Protein AF-W2T4A6-F1 (afdb_monomer_lite)

Organism: Necator americanus (NCBI:txid51031)

Foldseek 3Di:
DDPPAAPFWQDFPDDWDQDPQRKTKTDGPRAPDPPDDFDDDDDDDDDDPFQKEKEFEQVSLFRQQFVCLVVQLLWDWDAAPNWIKTKHWPGKGKADDPCVPQQKIKMWTWIWIATPVGDIDIFIWIFIWHWDADPQQKIAIATDDTPDDPPGPCPSCRVVSSVSVRVSRRPRSMGGDDDPVPDDGPGYYYHYDYDTDGMMMIGRDDDD

pLDDT: mean 76.56, std 14.84, range [25.94, 94.75]

Sequence (208 aa):
MTNLGLTVSYLLTDQPLTLPHGAIRTYHLGVTSNNHTGAKYTPTTMESDHDVIYHIHDALMSEVVHSVCREGYMDGNFTNDGKDVNIVCQSASISVKNMQATKTATVLLTLQLRFQDGEDTLVRKKYTVTVLHNNRLTILFRLKSEVIDSNDPSLQHSDQIFSMLSEVMRSYVHLPLPVPADAQTDRSMIKLQSDRVIFATDFVFTKR

Structure (mmCIF, N/CA/C/O backbone):
data_AF-W2T4A6-F1
#
_entry.id   AF-W2T4A6-F1
#
loop_
_atom_site.group_PDB
_atom_site.id
_atom_site.type_symbol
_atom_site.label_atom_id
_atom_site.label_alt_id
_atom_site.label_comp_id
_atom_site.label_asym_id
_atom_site.label_entity_id
_atom_site.label_seq_id
_atom_site.pdbx_PDB_ins_code
_atom_site.Cartn_x
_atom_site.Cartn_y
_atom_site.Cartn_z
_atom_site.occupancy
_atom_site.B_iso_or_equiv
_atom_site.auth_seq_id
_atom_site.auth_comp_id
_atom_site.auth_asym_id
_atom_site.auth_atom_id
_atom_site.pdbx_PDB_model_num
ATOM 1 N N . MET A 1 1 ? -17.554 -16.667 -5.316 1.00 27.27 1 MET A N 1
ATOM 2 C CA . MET A 1 1 ? -17.423 -15.367 -4.630 1.00 27.27 1 MET A CA 1
ATOM 3 C C . MET A 1 1 ? -16.093 -14.780 -5.056 1.00 27.27 1 MET A C 1
ATOM 5 O O . MET A 1 1 ? -15.055 -15.311 -4.691 1.00 27.27 1 MET A O 1
ATOM 9 N N . THR A 1 2 ? -16.115 -13.809 -5.961 1.00 25.94 2 THR A N 1
ATOM 10 C CA . THR A 1 2 ? -14.917 -13.125 -6.456 1.00 25.94 2 THR A CA 1
ATOM 11 C C . THR A 1 2 ? -14.429 -12.159 -5.383 1.00 25.94 2 THR A C 1
ATOM 13 O O . THR A 1 2 ? -15.158 -11.238 -5.028 1.00 25.94 2 THR A O 1
ATOM 16 N N . ASN A 1 3 ? -13.224 -12.397 -4.858 1.00 32.25 3 ASN A N 1
ATOM 17 C CA . ASN A 1 3 ? -12.478 -11.436 -4.046 1.00 32.25 3 ASN A CA 1
ATOM 18 C C . ASN A 1 3 ? -12.431 -10.106 -4.812 1.00 32.25 3 ASN A C 1
ATOM 20 O O . ASN A 1 3 ? -11.712 -10.006 -5.806 1.00 32.25 3 ASN A O 1
ATOM 24 N N . LEU A 1 4 ? -13.182 -9.096 -4.367 1.00 38.62 4 LEU A N 1
ATOM 25 C CA . LEU A 1 4 ? -12.937 -7.694 -4.716 1.00 38.62 4 LEU A CA 1
ATOM 26 C C . LEU A 1 4 ? -11.671 -7.263 -3.963 1.00 38.62 4 LEU A C 1
ATOM 28 O O . LEU A 1 4 ? -11.702 -6.506 -2.997 1.00 38.62 4 LEU A O 1
ATOM 32 N N . GLY A 1 5 ? -10.550 -7.876 -4.343 1.00 46.84 5 GLY A N 1
ATOM 33 C CA . GLY A 1 5 ? -9.233 -7.459 -3.907 1.00 46.84 5 GLY A CA 1
ATOM 34 C C . GLY A 1 5 ? -8.922 -6.096 -4.511 1.00 46.84 5 GLY A C 1
ATOM 35 O O . GLY A 1 5 ? -9.418 -5.759 -5.583 1.00 46.84 5 GLY A O 1
ATOM 36 N N . LEU A 1 6 ? -8.094 -5.326 -3.813 1.00 58.97 6 LEU A N 1
ATOM 37 C CA . LEU A 1 6 ? -7.350 -4.179 -4.333 1.00 58.97 6 LEU A CA 1
ATOM 38 C C . LEU A 1 6 ? -7.111 -4.240 -5.855 1.00 58.97 6 LEU A C 1
ATOM 40 O O . LEU A 1 6 ? -6.221 -4.951 -6.321 1.00 58.97 6 LEU A O 1
ATOM 44 N N . THR A 1 7 ? -7.883 -3.491 -6.645 1.00 62.41 7 THR A N 1
ATOM 45 C CA . THR A 1 7 ? -7.691 -3.428 -8.104 1.00 62.41 7 THR A CA 1
ATOM 46 C C . THR A 1 7 ? -6.544 -2.477 -8.436 1.00 62.41 7 THR A C 1
ATOM 48 O O . THR A 1 7 ? -6.732 -1.292 -8.700 1.00 62.41 7 THR A O 1
ATOM 51 N N . VAL A 1 8 ? -5.312 -2.965 -8.387 1.00 72.25 8 VAL A N 1
ATOM 52 C CA . VAL A 1 8 ? -4.161 -2.210 -8.892 1.00 72.25 8 VAL A CA 1
ATOM 53 C C . VAL A 1 8 ? -4.259 -2.176 -10.417 1.00 72.25 8 VAL A C 1
ATOM 55 O O . VAL A 1 8 ? -4.361 -3.219 -11.061 1.00 72.25 8 VAL A O 1
ATOM 58 N N . SER A 1 9 ? -4.253 -0.982 -11.009 1.00 72.50 9 SER A N 1
ATOM 59 C CA . SER A 1 9 ? -4.280 -0.844 -12.466 1.00 72.50 9 SER A CA 1
ATOM 60 C C . SER A 1 9 ? -2.864 -0.841 -13.026 1.00 72.50 9 SER A C 1
ATOM 62 O O . SER A 1 9 ? -2.085 0.076 -12.777 1.00 72.50 9 SER A O 1
ATOM 64 N N . TYR A 1 10 ? -2.532 -1.844 -13.833 1.00 76.00 10 TYR A N 1
ATOM 65 C CA . TYR A 1 10 ? -1.238 -1.923 -14.518 1.00 76.00 10 TYR A CA 1
ATOM 66 C C . TYR A 1 10 ? -1.270 -1.329 -15.928 1.00 76.00 10 TYR A C 1
ATOM 68 O O . TYR A 1 10 ? -0.334 -1.541 -16.701 1.00 76.00 10 TYR A O 1
ATOM 76 N N . LEU A 1 11 ? -2.333 -0.592 -16.273 1.00 75.56 11 LEU A N 1
ATOM 77 C CA . LEU A 1 11 ? -2.464 0.051 -17.576 1.00 75.56 11 LEU A CA 1
ATOM 78 C C . LEU A 1 11 ? -1.305 1.013 -17.822 1.00 75.56 11 LEU A C 1
ATOM 80 O O . LEU A 1 11 ? -0.954 1.812 -16.949 1.00 75.56 11 LEU A O 1
ATOM 84 N N . LEU A 1 12 ? -0.743 0.930 -19.028 1.00 77.25 12 LEU A N 1
ATOM 85 C CA . LEU A 1 12 ? 0.283 1.856 -19.475 1.00 77.25 12 LEU A CA 1
ATOM 86 C C . LEU A 1 12 ? -0.325 3.245 -19.654 1.00 77.25 12 LEU A C 1
ATOM 88 O O . LEU A 1 12 ? -1.358 3.398 -20.305 1.00 77.25 12 LEU A O 1
ATOM 92 N N . THR A 1 13 ? 0.321 4.249 -19.076 1.00 77.94 13 THR A N 1
ATOM 93 C CA . THR A 1 13 ? -0.111 5.651 -19.177 1.00 77.94 13 THR A CA 1
ATOM 94 C C . THR A 1 13 ? 0.662 6.433 -20.229 1.00 77.94 13 THR A C 1
ATOM 96 O O . THR A 1 13 ? 0.274 7.549 -20.568 1.00 77.94 13 THR A O 1
ATOM 99 N N . ASP A 1 14 ? 1.744 5.858 -20.748 1.00 76.06 14 ASP A N 1
ATOM 100 C CA . ASP A 1 14 ? 2.595 6.470 -21.759 1.00 76.06 14 ASP A CA 1
ATOM 101 C C . ASP A 1 14 ? 3.262 5.400 -22.633 1.00 76.06 14 ASP A C 1
ATOM 103 O O . ASP A 1 14 ? 3.280 4.211 -22.288 1.00 76.06 14 ASP A O 1
ATOM 107 N N . GLN A 1 15 ? 3.830 5.829 -23.758 1.00 81.69 15 GLN A N 1
ATOM 108 C CA . GLN A 1 15 ? 4.666 4.970 -24.582 1.00 81.69 15 GLN A CA 1
ATOM 109 C C . GLN A 1 15 ? 5.915 4.534 -23.799 1.00 81.69 15 GLN A C 1
ATOM 111 O O . GLN A 1 15 ? 6.518 5.349 -23.090 1.00 81.69 15 GLN A O 1
ATOM 116 N N . PRO A 1 16 ? 6.332 3.260 -23.923 1.00 84.31 16 PRO A N 1
ATOM 117 C CA . PRO A 1 16 ? 7.578 2.807 -23.329 1.00 84.31 16 PRO A CA 1
ATOM 118 C C . PRO A 1 16 ? 8.771 3.630 -23.830 1.00 84.31 16 PRO A C 1
ATOM 120 O O . PRO A 1 16 ? 8.882 3.927 -25.020 1.00 84.31 16 PRO A O 1
ATOM 123 N N . LEU A 1 17 ? 9.675 3.982 -22.921 1.00 84.50 17 LEU A N 1
ATOM 124 C CA . LEU A 1 17 ? 10.856 4.791 -23.199 1.00 84.50 17 LEU A CA 1
ATOM 125 C C . LEU A 1 17 ? 12.107 3.913 -23.227 1.00 84.50 17 LEU A C 1
ATOM 127 O O . LEU A 1 17 ? 12.431 3.257 -22.239 1.00 84.50 17 LEU A O 1
ATOM 131 N N . THR A 1 18 ? 12.857 3.954 -24.325 1.00 83.81 18 THR A N 1
ATOM 132 C CA . THR A 1 18 ? 14.173 3.308 -24.406 1.00 83.81 18 THR A CA 1
ATOM 133 C C . THR A 1 18 ? 15.205 4.108 -23.613 1.00 83.81 18 THR A C 1
ATOM 135 O O . THR A 1 18 ? 15.391 5.303 -23.841 1.00 83.81 18 THR A O 1
ATOM 138 N N . LEU A 1 19 ? 15.895 3.446 -22.689 1.00 83.94 19 LEU A N 1
ATOM 139 C CA . LEU A 1 19 ? 16.962 4.014 -21.874 1.00 83.94 19 LEU A CA 1
ATOM 1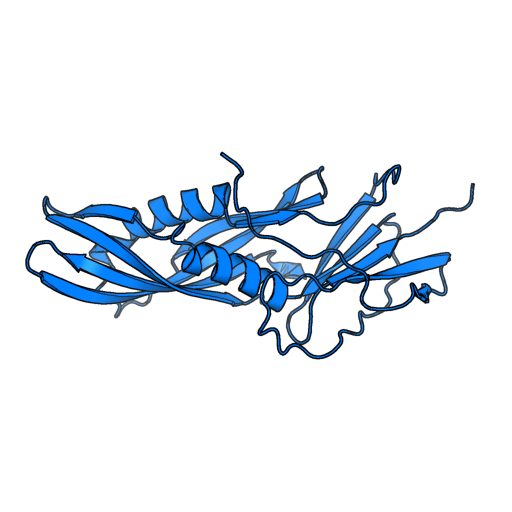40 C C . LEU A 1 19 ? 18.349 3.720 -22.489 1.00 83.94 19 LEU A C 1
ATOM 142 O O . LEU A 1 19 ? 18.502 2.729 -23.209 1.00 83.94 19 LEU A O 1
ATOM 146 N N . PRO A 1 20 ? 19.389 4.528 -22.187 1.00 77.06 20 PRO A N 1
ATOM 147 C CA . PRO A 1 20 ? 20.721 4.421 -22.808 1.00 77.06 20 PRO A CA 1
ATOM 148 C C . PRO A 1 20 ? 21.430 3.055 -22.695 1.00 77.06 20 PRO A C 1
ATOM 150 O O . PRO A 1 20 ? 22.339 2.774 -23.465 1.00 77.06 20 PRO A O 1
ATOM 153 N N . HIS A 1 21 ? 21.016 2.199 -21.760 1.00 73.44 21 HIS A N 1
ATOM 154 C CA . HIS A 1 21 ? 21.606 0.886 -21.448 1.00 73.44 21 HIS A CA 1
ATOM 155 C C . HIS A 1 21 ? 20.815 -0.285 -22.060 1.00 73.44 21 HIS A C 1
ATOM 157 O O . HIS A 1 21 ? 20.961 -1.428 -21.639 1.00 73.44 21 HIS A O 1
ATOM 163 N N . GLY A 1 22 ? 19.953 -0.014 -23.046 1.00 74.00 22 GLY A N 1
ATOM 164 C CA . GLY A 1 22 ? 19.104 -1.037 -23.668 1.00 74.00 22 GLY A CA 1
ATOM 165 C C . GLY A 1 22 ? 17.917 -1.462 -22.800 1.00 74.00 22 GLY A C 1
ATOM 166 O O . GLY A 1 22 ? 17.237 -2.432 -23.127 1.00 74.00 22 GLY A O 1
ATOM 167 N N . ALA A 1 23 ? 17.658 -0.734 -21.712 1.00 78.69 23 ALA A N 1
ATOM 168 C CA . ALA A 1 23 ? 16.487 -0.950 -20.882 1.00 78.69 23 ALA A CA 1
ATOM 169 C C . ALA A 1 23 ? 15.250 -0.262 -21.477 1.00 78.69 23 ALA A C 1
ATOM 171 O O . ALA A 1 23 ? 15.359 0.771 -22.139 1.00 78.69 23 ALA A O 1
ATOM 172 N N . ILE A 1 24 ? 14.068 -0.815 -21.221 1.00 82.56 24 ILE A N 1
ATOM 173 C CA . ILE A 1 24 ? 12.782 -0.229 -21.601 1.00 82.56 24 ILE A CA 1
ATOM 174 C C . ILE A 1 24 ? 12.045 0.177 -20.332 1.00 82.56 24 ILE A C 1
ATOM 176 O O . ILE A 1 24 ? 11.711 -0.668 -19.504 1.00 82.56 24 ILE A O 1
ATOM 180 N N . ARG A 1 25 ? 11.760 1.470 -20.202 1.00 85.12 25 ARG A N 1
ATOM 181 C CA . ARG A 1 25 ? 10.967 2.034 -19.116 1.00 85.12 25 ARG A CA 1
ATOM 182 C C . ARG A 1 25 ? 9.496 2.080 -19.492 1.00 85.12 25 ARG A C 1
ATOM 184 O O . ARG A 1 25 ? 9.131 2.636 -20.521 1.00 85.12 25 ARG A O 1
ATOM 191 N N . THR A 1 26 ? 8.649 1.556 -18.624 1.00 83.56 26 THR A N 1
ATOM 192 C CA . THR A 1 26 ? 7.188 1.582 -18.748 1.00 83.56 26 THR A CA 1
ATOM 193 C C . THR A 1 26 ? 6.580 2.371 -17.594 1.00 83.56 26 THR A C 1
ATOM 195 O O . THR A 1 26 ? 7.118 2.381 -16.486 1.00 83.56 26 THR A O 1
ATOM 198 N N . TYR A 1 27 ? 5.470 3.059 -17.859 1.00 80.12 27 TYR A N 1
ATOM 199 C CA . TYR A 1 27 ? 4.770 3.904 -16.892 1.00 80.12 27 TYR A CA 1
ATOM 200 C C . TYR A 1 27 ? 3.385 3.331 -16.656 1.00 80.12 27 TYR A C 1
ATOM 202 O O . TYR A 1 27 ? 2.654 3.116 -17.621 1.00 80.12 27 TYR A O 1
ATOM 210 N N . HIS A 1 28 ? 3.022 3.092 -15.397 1.00 79.38 28 HIS A N 1
ATOM 211 C CA . HIS A 1 28 ? 1.750 2.458 -15.067 1.00 79.38 28 HIS A CA 1
ATOM 212 C C . HIS A 1 28 ? 0.877 3.370 -14.215 1.00 79.38 28 HIS A C 1
ATOM 214 O O . HIS A 1 28 ? 1.371 4.129 -13.379 1.00 79.38 28 HIS A O 1
ATOM 220 N N . LEU A 1 29 ? -0.435 3.261 -14.418 1.00 72.56 29 LEU A N 1
ATOM 221 C CA . LEU A 1 29 ? -1.425 4.063 -13.706 1.00 72.56 29 LEU A CA 1
ATOM 222 C C . LEU A 1 29 ? -1.419 3.783 -12.200 1.00 72.56 29 LEU A C 1
ATOM 224 O O . LEU A 1 29 ? -1.645 4.695 -11.418 1.00 72.56 29 LEU A O 1
ATOM 228 N N . GLY A 1 30 ? -1.194 2.528 -11.803 1.00 71.31 30 GLY A N 1
ATOM 229 C CA . GLY A 1 30 ? -1.146 2.008 -10.433 1.00 71.31 30 GLY A CA 1
ATOM 230 C C . GLY A 1 30 ? -2.440 2.118 -9.616 1.00 71.31 30 GLY A C 1
ATOM 231 O O . GLY A 1 30 ? -2.607 1.368 -8.661 1.00 71.31 30 GLY A O 1
ATOM 232 N N . VAL A 1 31 ? -3.379 2.998 -9.966 1.00 65.94 31 VAL A N 1
ATOM 233 C CA . VAL A 1 31 ? -4.485 3.383 -9.075 1.00 65.94 31 VAL A CA 1
ATOM 234 C C . VAL A 1 31 ? -5.797 2.652 -9.372 1.00 65.94 31 VAL A C 1
ATOM 236 O O . VAL A 1 31 ? -6.154 2.408 -10.522 1.00 65.94 31 VAL A O 1
ATOM 239 N N . THR A 1 32 ? -6.508 2.344 -8.284 1.00 57.25 32 THR A N 1
ATOM 240 C CA . THR A 1 32 ? -7.840 1.721 -8.171 1.00 57.25 32 THR A CA 1
ATOM 241 C C . THR A 1 32 ? -8.994 2.728 -8.033 1.00 57.25 32 THR A C 1
ATOM 243 O O . THR A 1 32 ? -10.161 2.348 -8.027 1.00 57.25 32 THR A O 1
ATOM 246 N N . SER A 1 33 ? -8.674 4.009 -7.830 1.00 54.44 33 SER A N 1
ATOM 247 C CA . SER A 1 33 ? -9.590 5.095 -7.459 1.00 54.44 33 SER A CA 1
ATOM 248 C C . SER A 1 33 ? -9.784 6.094 -8.606 1.00 54.44 33 SER A C 1
ATOM 250 O O . SER A 1 33 ? -8.818 6.598 -9.173 1.00 54.44 33 SER A O 1
ATOM 252 N N . ASN A 1 34 ? -11.038 6.449 -8.903 1.00 51.59 34 ASN A N 1
ATOM 253 C CA . ASN A 1 34 ? -11.375 7.448 -9.929 1.00 51.59 34 ASN A CA 1
ATOM 254 C C . ASN A 1 34 ? -10.990 8.892 -9.539 1.00 51.59 34 ASN A C 1
ATOM 256 O O . ASN A 1 34 ? -11.025 9.776 -10.388 1.00 51.59 34 ASN A O 1
ATOM 260 N N . ASN A 1 35 ? -10.613 9.136 -8.277 1.00 51.38 35 ASN A N 1
ATOM 261 C CA . ASN A 1 35 ? -10.310 10.466 -7.732 1.00 51.38 35 ASN A CA 1
ATOM 262 C C . ASN A 1 35 ? -8.804 10.704 -7.539 1.00 51.38 35 ASN A C 1
ATOM 264 O O . ASN A 1 35 ? -8.390 11.460 -6.660 1.00 51.38 35 ASN A O 1
ATOM 268 N N . HIS A 1 36 ? -7.970 10.039 -8.333 1.00 56.06 36 HIS A N 1
ATOM 269 C CA . HIS A 1 36 ? -6.529 10.182 -8.227 1.00 56.06 36 HIS A CA 1
ATOM 270 C C . HIS A 1 36 ? -6.030 11.530 -8.779 1.00 56.06 36 HIS A C 1
ATOM 272 O O . HIS A 1 36 ? -6.273 11.861 -9.937 1.00 56.06 36 HIS A O 1
ATOM 278 N N . THR A 1 37 ? -5.296 12.295 -7.966 1.00 49.16 37 THR A N 1
ATOM 279 C CA . THR A 1 37 ? -4.810 13.656 -8.288 1.00 49.16 37 THR A CA 1
ATOM 280 C C . THR A 1 37 ? -3.285 13.766 -8.395 1.00 49.16 37 THR A C 1
ATOM 282 O O . THR A 1 37 ? -2.730 14.866 -8.387 1.00 49.16 37 THR A O 1
ATOM 285 N N . GLY A 1 38 ? -2.570 12.646 -8.480 1.00 52.53 38 GLY A N 1
ATOM 286 C CA . GLY A 1 38 ? -1.114 12.650 -8.541 1.00 52.53 38 GLY A CA 1
ATOM 287 C C . GLY A 1 38 ? -0.557 13.151 -9.883 1.00 52.53 38 GLY A C 1
ATOM 288 O O . GLY A 1 38 ? -1.029 12.787 -10.956 1.00 52.53 38 GLY A O 1
ATOM 289 N N . ALA A 1 39 ? 0.500 13.966 -9.818 1.00 52.22 39 ALA A N 1
ATOM 290 C CA . ALA A 1 39 ? 1.242 14.479 -10.977 1.00 52.22 39 ALA A CA 1
ATOM 291 C C . ALA A 1 39 ? 2.137 13.411 -11.636 1.00 52.22 39 ALA A C 1
ATOM 293 O O . ALA A 1 39 ? 2.654 12.561 -10.943 1.00 52.22 39 ALA A O 1
ATOM 294 N N . LYS A 1 40 ? 2.412 13.472 -12.944 1.00 58.81 40 LYS A N 1
ATOM 295 C CA . LYS A 1 40 ? 3.288 12.508 -13.653 1.00 58.81 40 LYS A CA 1
ATOM 296 C C . LYS A 1 40 ? 4.663 12.335 -12.968 1.00 58.81 40 LYS A C 1
ATOM 298 O O . LYS A 1 40 ? 5.340 13.323 -12.692 1.00 58.81 40 LYS A O 1
ATOM 303 N N . TYR A 1 41 ? 5.079 11.087 -12.739 1.00 65.44 41 TYR A N 1
ATOM 304 C CA . TYR A 1 41 ? 6.389 10.747 -12.173 1.00 65.44 41 TYR A CA 1
ATOM 305 C C . TYR A 1 41 ? 7.449 10.560 -13.243 1.00 65.44 41 TYR A C 1
ATOM 307 O O . TYR A 1 41 ? 7.240 9.840 -14.221 1.00 65.44 41 TYR A O 1
ATOM 315 N N . THR A 1 42 ? 8.611 11.154 -12.997 1.00 69.75 42 THR A N 1
ATOM 316 C CA . THR A 1 42 ? 9.806 10.943 -13.805 1.00 69.75 42 THR A CA 1
ATOM 317 C C . THR A 1 42 ? 10.840 10.214 -12.948 1.00 69.75 42 THR A C 1
ATOM 319 O O . THR A 1 42 ? 11.563 10.863 -12.188 1.00 69.75 42 THR A O 1
ATOM 322 N N . PRO A 1 43 ? 10.923 8.875 -13.032 1.00 74.94 43 PRO A N 1
ATOM 323 C CA . PRO A 1 43 ? 11.954 8.118 -12.336 1.00 74.94 43 PRO A CA 1
ATOM 324 C C . PRO A 1 43 ? 13.346 8.573 -12.739 1.00 74.94 43 PRO A C 1
ATOM 326 O O . PRO A 1 43 ? 13.641 8.820 -13.911 1.00 74.94 43 PRO A O 1
ATOM 329 N N . THR A 1 44 ? 14.236 8.611 -11.754 1.00 76.44 44 THR A N 1
ATOM 330 C CA . THR A 1 44 ? 15.663 8.757 -12.024 1.00 76.44 44 THR A CA 1
ATOM 331 C C . THR A 1 44 ? 16.155 7.519 -12.765 1.00 76.44 44 THR A C 1
ATOM 333 O O . THR A 1 44 ? 15.887 6.380 -12.379 1.00 76.44 44 THR A O 1
ATOM 336 N N . THR A 1 45 ? 16.842 7.735 -13.882 1.00 78.75 45 THR A N 1
ATOM 337 C CA . THR A 1 45 ? 17.549 6.664 -14.585 1.00 78.75 45 THR A CA 1
ATOM 338 C C . THR A 1 45 ? 18.712 6.196 -13.722 1.00 78.75 45 THR A C 1
ATOM 340 O O . THR A 1 45 ? 19.414 7.014 -13.130 1.00 78.75 45 THR A O 1
ATOM 343 N N . MET A 1 46 ? 18.890 4.884 -13.619 1.00 74.06 46 MET A N 1
ATOM 344 C CA . MET A 1 46 ? 19.903 4.276 -12.769 1.00 74.06 46 MET A CA 1
ATOM 345 C C . MET A 1 46 ? 20.523 3.099 -13.504 1.00 74.06 46 MET A C 1
ATOM 347 O O . MET A 1 46 ? 19.808 2.288 -14.083 1.00 74.06 46 MET A O 1
ATOM 351 N N . GLU A 1 47 ? 21.846 3.008 -13.451 1.00 75.69 47 GLU A N 1
ATOM 352 C CA . GLU A 1 47 ? 22.561 1.831 -13.927 1.00 75.69 47 GLU A CA 1
ATOM 353 C C . GLU A 1 47 ? 22.422 0.708 -12.902 1.00 75.69 47 GLU A C 1
ATOM 355 O O . GLU A 1 47 ? 22.572 0.916 -11.695 1.00 75.69 47 GLU A O 1
ATOM 360 N N . SER A 1 48 ? 22.088 -0.485 -13.378 1.00 73.50 48 SER A N 1
ATOM 361 C CA . SER A 1 48 ? 21.917 -1.657 -12.535 1.00 73.50 48 SER A CA 1
ATOM 362 C C . SER A 1 48 ? 22.182 -2.923 -13.335 1.00 73.50 48 SER A C 1
ATOM 364 O O . SER A 1 48 ? 21.913 -2.968 -14.531 1.00 73.50 48 SER A O 1
ATOM 366 N N . ASP A 1 49 ? 22.682 -3.951 -12.659 1.00 75.0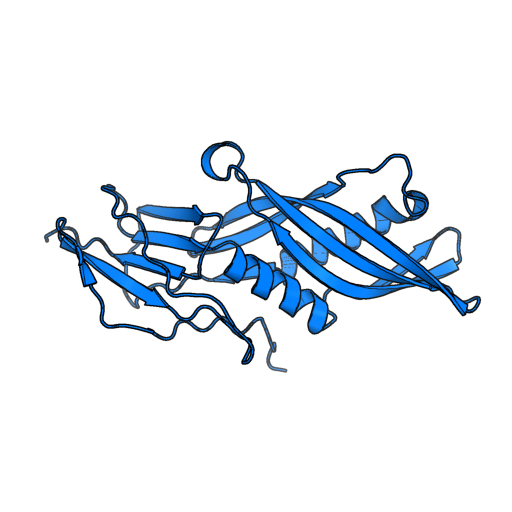0 49 ASP A N 1
ATOM 367 C CA . ASP A 1 49 ? 22.833 -5.315 -13.172 1.00 75.00 49 ASP A CA 1
ATOM 368 C C . ASP A 1 49 ? 21.567 -6.171 -12.966 1.00 75.00 49 ASP A C 1
ATOM 370 O O . ASP A 1 49 ? 21.598 -7.385 -13.158 1.00 75.00 49 ASP A O 1
ATOM 374 N N . HIS A 1 50 ? 20.471 -5.544 -12.531 1.00 77.12 50 HIS A N 1
ATOM 375 C CA . HIS A 1 50 ? 19.179 -6.187 -12.331 1.00 77.12 50 HIS A CA 1
ATOM 376 C C . HIS A 1 50 ? 18.407 -6.249 -13.650 1.00 77.12 50 HIS A C 1
ATOM 378 O O . HIS A 1 50 ? 18.365 -5.271 -14.393 1.00 77.12 50 HIS A O 1
ATOM 384 N N . ASP A 1 51 ? 17.733 -7.370 -13.891 1.00 75.69 51 ASP A N 1
ATOM 385 C CA . ASP A 1 51 ? 16.890 -7.597 -15.067 1.00 75.69 51 ASP A CA 1
ATOM 386 C C . ASP A 1 51 ? 15.656 -6.687 -15.052 1.00 75.69 51 ASP A C 1
ATOM 388 O O . ASP A 1 51 ? 15.133 -6.307 -16.099 1.00 75.69 51 ASP A O 1
ATOM 392 N N . VAL A 1 52 ? 15.173 -6.337 -13.853 1.00 78.00 52 VAL A N 1
ATOM 393 C CA . VAL A 1 52 ? 14.010 -5.463 -13.670 1.00 78.00 52 VAL A CA 1
ATOM 394 C C . VAL A 1 52 ? 14.198 -4.520 -12.485 1.00 78.00 52 VAL A C 1
ATOM 396 O O . VAL A 1 52 ? 14.595 -4.940 -11.392 1.00 78.00 52 VAL A O 1
ATOM 399 N N . ILE A 1 53 ? 13.851 -3.246 -12.677 1.00 81.81 53 ILE A N 1
ATOM 400 C CA . ILE A 1 53 ? 13.830 -2.230 -11.620 1.00 81.81 53 ILE A CA 1
ATOM 401 C C . ILE A 1 53 ? 12.420 -1.661 -11.490 1.00 81.81 53 ILE A C 1
ATOM 403 O O . ILE A 1 53 ? 11.899 -1.044 -12.416 1.00 81.81 53 ILE A O 1
ATOM 407 N N . TYR A 1 54 ? 11.826 -1.809 -10.310 1.00 83.31 54 TYR A N 1
ATOM 408 C CA . TYR A 1 54 ? 10.525 -1.237 -9.983 1.00 83.31 54 TYR A CA 1
ATOM 409 C C . TYR A 1 54 ? 10.690 0.048 -9.180 1.00 83.31 54 TYR A C 1
ATOM 411 O O . TYR A 1 54 ? 11.192 0.023 -8.057 1.00 83.31 54 TYR A O 1
ATOM 419 N N . HIS A 1 55 ? 10.236 1.170 -9.728 1.00 84.31 55 HIS A N 1
ATOM 420 C CA . HIS A 1 55 ? 10.165 2.455 -9.039 1.00 84.31 55 HIS A CA 1
ATOM 421 C C . HIS A 1 55 ? 8.754 2.645 -8.511 1.00 84.31 55 HIS A C 1
ATOM 423 O O . HIS A 1 55 ? 7.807 2.717 -9.287 1.00 84.31 55 HIS A O 1
ATOM 429 N N . ILE A 1 56 ? 8.612 2.703 -7.192 1.00 80.62 56 ILE A N 1
ATOM 430 C CA . ILE A 1 56 ? 7.317 2.614 -6.520 1.00 80.62 56 ILE A CA 1
ATOM 431 C C . ILE A 1 56 ? 7.149 3.808 -5.612 1.00 80.62 56 ILE A C 1
ATOM 433 O O . ILE A 1 56 ? 7.977 4.076 -4.739 1.00 80.62 56 ILE A O 1
ATOM 437 N N . HIS A 1 57 ? 6.057 4.517 -5.819 1.00 79.56 57 HIS A N 1
ATOM 438 C CA . HIS A 1 57 ? 5.777 5.717 -5.070 1.00 79.56 57 HIS A CA 1
ATOM 439 C C . HIS A 1 57 ? 4.985 5.425 -3.799 1.00 79.56 57 HIS A C 1
ATOM 441 O O . HIS A 1 57 ? 4.088 4.578 -3.803 1.00 79.56 57 HIS A O 1
ATOM 447 N N . ASP A 1 58 ? 5.239 6.175 -2.730 1.00 77.12 58 ASP A N 1
ATOM 448 C CA . ASP A 1 58 ? 4.496 6.035 -1.473 1.00 77.12 58 ASP A CA 1
ATOM 449 C C . ASP A 1 58 ? 2.982 6.281 -1.621 1.00 77.12 58 ASP A C 1
ATOM 451 O O . ASP A 1 58 ? 2.187 5.612 -0.966 1.00 77.12 58 ASP A O 1
ATOM 455 N N . ALA A 1 59 ? 2.568 7.154 -2.543 1.00 77.31 59 ALA A N 1
ATOM 456 C CA . ALA A 1 59 ? 1.160 7.374 -2.880 1.00 77.31 59 ALA A CA 1
ATOM 457 C C . ALA A 1 59 ? 0.451 6.086 -3.326 1.00 77.31 59 ALA A C 1
ATOM 459 O O . ALA A 1 59 ? -0.676 5.852 -2.908 1.00 77.31 59 ALA A O 1
ATOM 460 N N . LEU A 1 60 ? 1.108 5.216 -4.106 1.00 80.19 60 LEU A N 1
ATOM 461 C CA . LEU A 1 60 ? 0.521 3.927 -4.489 1.00 80.19 60 LEU A CA 1
ATOM 462 C C . LEU A 1 60 ? 0.283 3.050 -3.258 1.00 80.19 60 LEU A C 1
ATOM 464 O O . LEU A 1 60 ? -0.767 2.435 -3.105 1.00 80.19 60 LEU A O 1
ATOM 468 N N . MET A 1 61 ? 1.250 3.030 -2.343 1.00 82.19 61 MET A N 1
ATOM 469 C CA . MET A 1 61 ? 1.149 2.277 -1.094 1.00 82.19 61 MET A CA 1
ATOM 470 C C . MET A 1 61 ? 0.053 2.863 -0.186 1.00 82.19 61 MET A C 1
ATOM 472 O O . MET A 1 61 ? -0.653 2.113 0.486 1.00 82.19 61 MET A O 1
ATOM 476 N N . SER A 1 62 ? -0.117 4.190 -0.188 1.00 82.69 62 SER A N 1
ATOM 477 C CA . SER A 1 62 ? -1.190 4.879 0.539 1.00 82.69 62 SER A CA 1
ATOM 478 C C . SER A 1 62 ? -2.559 4.538 -0.020 1.00 82.69 62 SER A C 1
ATOM 480 O O . SER A 1 62 ? -3.450 4.241 0.762 1.00 82.69 62 SER A O 1
ATOM 482 N N . GLU A 1 63 ? -2.723 4.509 -1.342 1.00 81.06 63 GLU A N 1
ATOM 483 C CA . GLU A 1 63 ? -3.972 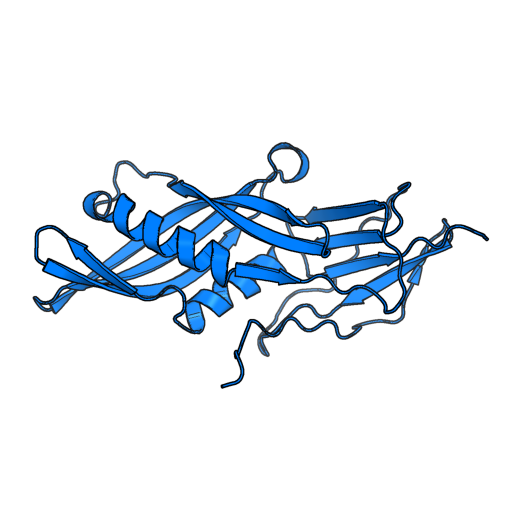4.094 -1.993 1.00 81.06 63 GLU A CA 1
ATOM 484 C C . GLU A 1 63 ? -4.334 2.645 -1.644 1.00 81.06 63 GLU A C 1
ATOM 486 O O . GLU A 1 63 ? -5.499 2.347 -1.377 1.00 81.06 63 GLU A O 1
ATOM 491 N N . VAL A 1 64 ? -3.339 1.751 -1.572 1.00 83.75 64 VAL A N 1
ATOM 492 C CA . VAL A 1 64 ? -3.545 0.359 -1.147 1.00 83.75 64 VAL A CA 1
ATOM 493 C C . VAL A 1 64 ? -4.069 0.307 0.291 1.00 83.75 64 VAL A C 1
ATOM 495 O O . VAL A 1 64 ? -5.123 -0.264 0.561 1.00 83.75 64 VAL A O 1
ATOM 498 N N . VAL A 1 65 ? -3.364 0.946 1.224 1.00 87.62 65 VAL A N 1
ATOM 499 C CA . VAL A 1 65 ? -3.739 0.965 2.647 1.00 87.62 65 VAL A CA 1
ATOM 500 C C . VAL A 1 65 ? -5.097 1.649 2.862 1.00 87.62 65 VAL A C 1
ATOM 502 O O . VAL A 1 65 ? -5.935 1.146 3.611 1.00 87.62 65 VAL A O 1
ATOM 505 N N . HIS A 1 66 ? -5.347 2.754 2.161 1.00 86.50 66 HIS A N 1
ATOM 506 C CA . HIS A 1 66 ? -6.610 3.485 2.198 1.00 86.50 66 HIS A CA 1
ATOM 507 C C . HIS A 1 66 ? -7.774 2.650 1.656 1.00 86.50 66 HIS A C 1
ATOM 509 O O . HIS A 1 66 ? -8.841 2.631 2.262 1.00 86.50 66 HIS A O 1
ATOM 515 N N . SER A 1 67 ? -7.570 1.921 0.556 1.00 84.19 67 SER A N 1
ATOM 516 C CA . SER A 1 67 ? -8.595 1.036 -0.004 1.00 84.19 67 SER A CA 1
ATOM 517 C C . SER A 1 67 ? -8.941 -0.083 0.976 1.00 84.19 67 SER A C 1
ATOM 519 O O . SER A 1 67 ? -10.113 -0.311 1.234 1.00 84.19 67 SER A O 1
ATOM 521 N N . VAL A 1 68 ? -7.948 -0.721 1.604 1.00 87.69 68 VAL A N 1
ATOM 522 C CA . VAL A 1 68 ? -8.201 -1.773 2.609 1.00 87.69 68 VAL A CA 1
ATOM 523 C C . VAL A 1 68 ? -9.015 -1.244 3.797 1.00 87.69 68 VAL A C 1
ATOM 525 O O . VAL A 1 68 ? -9.921 -1.928 4.264 1.00 87.69 68 VAL A O 1
ATOM 528 N N . CYS A 1 69 ? -8.744 -0.015 4.243 1.00 90.00 69 CYS A N 1
ATOM 529 C CA . CYS A 1 69 ? -9.551 0.665 5.258 1.00 90.00 69 CYS A CA 1
ATOM 530 C C . CYS A 1 69 ? -10.986 0.934 4.777 1.00 90.00 69 CYS A C 1
ATOM 532 O O . CYS A 1 69 ? -11.938 0.582 5.462 1.00 90.00 69 CYS A O 1
ATOM 534 N N . ARG A 1 70 ? -11.151 1.515 3.582 1.00 87.88 70 ARG A N 1
ATOM 535 C CA . ARG A 1 70 ? -12.457 1.904 3.026 1.00 87.88 70 ARG A CA 1
ATOM 536 C C . ARG A 1 70 ? -13.374 0.714 2.741 1.00 87.88 70 ARG A C 1
ATOM 538 O O . ARG A 1 70 ? -14.579 0.830 2.918 1.00 87.88 70 ARG A O 1
ATOM 545 N N . GLU A 1 71 ? -12.814 -0.408 2.298 1.00 87.19 71 GLU A N 1
ATOM 546 C CA . GLU A 1 71 ? -13.565 -1.648 2.064 1.00 87.19 71 GLU A CA 1
ATOM 547 C C . GLU A 1 71 ? -13.909 -2.390 3.377 1.00 87.19 71 GLU A C 1
ATOM 549 O O . GLU A 1 71 ? -14.488 -3.472 3.338 1.00 87.19 71 GLU A O 1
ATOM 554 N N . GLY A 1 72 ? -13.550 -1.837 4.545 1.00 89.44 72 GLY A N 1
ATOM 555 C CA . GLY A 1 72 ? -13.885 -2.397 5.857 1.00 89.44 72 GLY A CA 1
ATOM 556 C C . GLY A 1 72 ? -13.022 -3.587 6.281 1.00 89.44 72 GLY A C 1
ATOM 557 O O . GLY A 1 72 ? -13.293 -4.212 7.299 1.00 89.44 72 GLY A O 1
ATOM 558 N N . TYR A 1 73 ? -11.944 -3.916 5.558 1.00 90.12 73 TYR A N 1
ATOM 559 C CA . TYR A 1 73 ? -11.058 -5.024 5.948 1.00 90.12 73 TYR A CA 1
ATOM 560 C C . TYR A 1 73 ? -10.267 -4.736 7.232 1.00 90.12 73 TYR A C 1
ATOM 562 O O . TYR A 1 73 ? -9.734 -5.664 7.832 1.00 90.12 73 TYR A O 1
ATOM 570 N N . MET A 1 74 ? -10.146 -3.464 7.629 1.00 92.00 74 MET A N 1
ATOM 571 C CA . MET A 1 74 ? -9.552 -3.044 8.907 1.00 92.00 74 MET A CA 1
ATOM 572 C C . MET A 1 74 ? -10.576 -2.927 10.041 1.00 92.00 74 MET A C 1
ATOM 574 O O . MET A 1 74 ? -10.184 -2.616 11.167 1.00 92.00 74 MET A O 1
ATOM 578 N N . ASP A 1 75 ? -11.857 -3.158 9.755 1.00 92.50 75 ASP A N 1
ATOM 579 C CA . ASP A 1 75 ? -12.902 -3.195 10.768 1.00 92.50 75 ASP A CA 1
ATOM 580 C C . ASP A 1 75 ? -12.828 -4.524 11.522 1.00 92.50 75 ASP A C 1
ATOM 582 O O . ASP A 1 75 ? -12.361 -5.544 11.006 1.00 92.50 75 ASP A O 1
ATOM 586 N N . GLY A 1 76 ? -13.302 -4.535 12.761 1.00 90.44 76 GLY A N 1
ATOM 587 C CA . GLY A 1 76 ? -13.271 -5.752 13.558 1.00 90.44 76 GLY A CA 1
ATOM 588 C C . GLY A 1 76 ? -13.927 -5.595 14.911 1.00 90.44 76 GLY A C 1
ATOM 589 O O . GLY A 1 76 ? -14.403 -4.525 15.274 1.00 90.44 76 GLY A O 1
ATOM 590 N N . ASN A 1 77 ? -13.954 -6.691 15.659 1.00 90.62 77 ASN A N 1
ATOM 591 C CA . ASN A 1 77 ? -14.481 -6.724 17.015 1.00 90.62 77 ASN A CA 1
ATOM 592 C C . ASN A 1 77 ? -13.444 -7.363 17.931 1.00 90.62 77 ASN A C 1
ATOM 594 O O . ASN A 1 77 ? -12.814 -8.355 17.560 1.00 90.62 77 ASN A O 1
ATOM 598 N N . PHE A 1 78 ? -13.299 -6.824 19.133 1.00 87.75 78 PHE A N 1
ATOM 599 C CA . PHE A 1 78 ? -12.519 -7.445 20.195 1.00 87.75 78 PHE A CA 1
ATOM 600 C C . PHE A 1 78 ? -13.192 -7.191 21.540 1.00 87.75 78 PHE A C 1
ATOM 602 O O . PHE A 1 78 ? -13.988 -6.267 21.682 1.00 87.75 78 PHE A O 1
ATOM 609 N N . THR A 1 79 ? -12.865 -8.007 22.534 1.00 85.25 79 THR A N 1
ATOM 610 C CA . THR A 1 79 ? -13.366 -7.830 23.898 1.00 85.25 79 THR A CA 1
ATOM 611 C C . THR A 1 79 ? -12.253 -7.233 24.757 1.00 85.25 79 THR A C 1
ATOM 613 O O . THR A 1 79 ? -11.127 -7.737 24.749 1.00 85.25 79 THR A O 1
ATOM 616 N N . ASN A 1 80 ? -12.557 -6.170 25.502 1.00 80.31 80 ASN A N 1
ATOM 617 C CA . ASN A 1 80 ? -11.659 -5.567 26.484 1.00 80.31 80 ASN A CA 1
ATOM 618 C C . ASN A 1 80 ? -12.336 -5.523 27.853 1.00 80.31 80 ASN A C 1
ATOM 620 O O . ASN A 1 80 ? -13.410 -4.943 27.983 1.00 80.31 80 ASN A O 1
ATOM 624 N N . ASP A 1 81 ? -11.732 -6.154 28.861 1.00 78.31 81 ASP A N 1
ATOM 625 C CA . ASP A 1 81 ? -12.285 -6.249 30.223 1.00 78.31 81 ASP A CA 1
ATOM 626 C C . ASP A 1 81 ? -13.755 -6.715 30.271 1.00 78.31 81 ASP A C 1
ATOM 628 O O . ASP A 1 81 ? -14.561 -6.255 31.078 1.00 78.31 81 ASP A O 1
ATOM 632 N N . GLY A 1 82 ? -14.125 -7.633 29.370 1.00 77.62 82 GLY A N 1
ATOM 633 C CA . GLY A 1 82 ? -15.485 -8.172 29.259 1.00 77.62 82 GLY A CA 1
ATOM 634 C C . GLY A 1 82 ? -16.487 -7.279 28.518 1.00 77.62 82 GLY A C 1
ATOM 635 O O . GLY A 1 82 ? -17.641 -7.677 28.380 1.00 77.62 82 GLY A O 1
ATOM 636 N N . LYS A 1 83 ? -16.070 -6.110 28.017 1.00 81.12 83 LYS A N 1
ATOM 637 C CA . LYS A 1 83 ? -16.871 -5.263 27.124 1.00 81.12 83 LYS A CA 1
ATOM 638 C C . LYS A 1 83 ? -16.488 -5.511 25.670 1.00 81.12 83 LYS A C 1
ATOM 640 O O . LYS A 1 83 ? -15.307 -5.451 25.326 1.00 81.12 83 LYS A O 1
ATOM 645 N N . ASP A 1 84 ? -17.474 -5.742 24.811 1.00 87.38 84 ASP A N 1
ATOM 646 C CA . ASP A 1 84 ? -17.224 -5.824 23.373 1.00 87.38 84 ASP A CA 1
ATOM 647 C C . ASP A 1 84 ? -17.018 -4.429 22.784 1.00 87.38 84 ASP A C 1
ATOM 649 O O . ASP A 1 84 ? -17.768 -3.489 23.065 1.00 87.38 84 ASP A O 1
ATOM 653 N N . VAL A 1 85 ? -15.993 -4.323 21.946 1.00 89.69 85 VAL A N 1
ATOM 654 C CA . VAL A 1 85 ? -15.590 -3.107 21.254 1.00 89.69 85 VAL A CA 1
ATOM 655 C C . VAL A 1 85 ? -15.612 -3.384 19.760 1.00 89.69 85 VAL A C 1
ATOM 657 O O . VAL A 1 85 ? -14.925 -4.284 19.270 1.00 89.69 85 VAL A O 1
ATOM 660 N N . ASN A 1 86 ? -16.394 -2.594 19.031 1.00 92.38 86 ASN A N 1
ATOM 661 C CA . ASN A 1 86 ? -16.389 -2.587 17.576 1.00 92.38 86 ASN A CA 1
ATOM 662 C C . ASN A 1 86 ? -15.413 -1.519 17.070 1.00 92.38 86 ASN A C 1
ATOM 664 O O . ASN A 1 86 ? -15.446 -0.373 17.512 1.00 92.38 86 ASN A O 1
ATOM 668 N N . ILE A 1 87 ? -14.541 -1.900 16.142 1.00 92.75 87 ILE A N 1
ATOM 669 C CA . ILE A 1 87 ? -13.589 -1.019 15.472 1.00 92.75 87 ILE A CA 1
ATOM 670 C C . ILE A 1 87 ? -14.092 -0.758 14.059 1.00 92.75 87 ILE A C 1
ATOM 672 O O . ILE A 1 87 ? -14.346 -1.702 13.311 1.00 92.75 87 ILE A O 1
ATOM 676 N N . VAL A 1 88 ? -14.138 0.517 13.681 1.00 94.31 88 VAL A N 1
ATOM 677 C CA . VAL A 1 88 ? -14.370 0.950 12.301 1.00 94.31 88 VAL A CA 1
ATOM 678 C C . VAL A 1 88 ? -13.215 1.826 11.837 1.00 94.31 88 VAL A C 1
ATOM 680 O O . VAL A 1 88 ? -12.904 2.849 12.460 1.00 94.31 88 VAL A O 1
ATOM 683 N N . CYS A 1 89 ? -12.584 1.459 10.728 1.00 94.12 89 CYS A N 1
ATOM 684 C CA . CYS A 1 89 ? -11.527 2.249 10.123 1.00 94.12 89 CYS A CA 1
ATOM 685 C C . CYS A 1 89 ? -12.101 3.500 9.450 1.00 94.12 89 CYS A C 1
ATOM 687 O O . CYS A 1 89 ? -12.926 3.426 8.547 1.00 94.12 89 CYS A O 1
ATOM 689 N N . GLN A 1 90 ? -11.649 4.676 9.889 1.00 94.75 90 GLN A N 1
ATOM 690 C CA . GLN A 1 90 ? -12.086 5.961 9.330 1.00 94.75 90 GLN A CA 1
ATOM 691 C C . GLN A 1 90 ? -11.134 6.450 8.242 1.00 94.75 90 GLN A C 1
ATOM 693 O O . GLN A 1 90 ? -11.542 7.011 7.229 1.00 94.75 90 GLN A O 1
ATOM 698 N N . SER A 1 91 ? -9.832 6.279 8.467 1.00 92.56 91 SER A N 1
ATOM 699 C CA . SER A 1 91 ? -8.814 6.589 7.469 1.00 92.56 91 SER A CA 1
ATOM 700 C C . SER A 1 91 ? -7.527 5.832 7.750 1.00 92.56 91 SER A C 1
ATOM 702 O O . SER A 1 91 ? -7.184 5.553 8.901 1.00 92.56 91 SER A O 1
ATOM 704 N N . ALA A 1 92 ? -6.794 5.547 6.681 1.00 90.62 92 ALA A N 1
ATOM 705 C CA . ALA A 1 92 ? -5.485 4.930 6.736 1.00 90.62 92 ALA A CA 1
ATOM 706 C C . ALA A 1 92 ? -4.575 5.577 5.690 1.00 90.62 92 ALA A C 1
ATOM 708 O O . ALA A 1 92 ? -5.005 5.843 4.565 1.00 90.62 92 ALA A O 1
ATOM 709 N N . SER A 1 93 ? -3.325 5.837 6.058 1.00 87.56 93 SER A N 1
ATOM 710 C CA . SER A 1 93 ? -2.294 6.334 5.148 1.00 87.56 93 SER A CA 1
ATOM 711 C C . SER A 1 93 ? -0.938 5.736 5.494 1.00 87.56 93 SER A C 1
ATOM 713 O O . SER A 1 93 ? -0.703 5.301 6.624 1.00 87.56 93 SER A O 1
ATOM 715 N N . ILE A 1 94 ? -0.031 5.698 4.518 1.00 86.88 94 ILE A N 1
ATOM 716 C CA . ILE A 1 94 ? 1.333 5.220 4.729 1.00 86.88 94 ILE A CA 1
ATOM 717 C C . ILE A 1 94 ? 2.329 6.271 4.263 1.00 86.88 94 ILE A C 1
ATOM 719 O O . ILE A 1 94 ? 2.234 6.823 3.173 1.00 86.88 94 ILE A O 1
ATOM 723 N N . SER A 1 95 ? 3.308 6.540 5.114 1.00 85.00 95 SER A N 1
ATOM 724 C CA . SER A 1 95 ? 4.414 7.437 4.818 1.00 85.00 95 SER A CA 1
ATOM 725 C C . SER A 1 95 ? 5.708 6.649 4.791 1.00 85.00 95 SER A C 1
ATOM 727 O O . SER A 1 95 ? 5.979 5.805 5.650 1.00 85.00 95 SER A O 1
ATOM 729 N N . VAL A 1 96 ? 6.514 6.922 3.778 1.00 80.75 96 VAL A N 1
ATOM 730 C CA . VAL A 1 96 ? 7.743 6.196 3.515 1.00 80.75 96 VAL A CA 1
ATOM 731 C C . VAL A 1 96 ? 8.902 7.145 3.791 1.00 80.75 96 VAL A C 1
ATOM 733 O O . VAL A 1 96 ? 9.026 8.183 3.153 1.00 80.75 96 VAL A O 1
ATOM 736 N N . LYS A 1 97 ? 9.749 6.822 4.772 1.00 73.88 97 LYS A N 1
ATOM 737 C CA . LYS A 1 97 ? 10.941 7.618 5.092 1.00 73.88 97 LYS A CA 1
ATOM 738 C C . LYS A 1 97 ? 12.160 6.715 5.133 1.00 73.88 97 LYS A C 1
ATOM 740 O O . LYS A 1 97 ? 12.165 5.717 5.842 1.00 73.88 97 LYS A O 1
ATOM 745 N N . ASN A 1 98 ? 13.203 7.110 4.407 1.00 65.94 98 ASN A N 1
ATOM 746 C CA . ASN A 1 98 ? 14.523 6.480 4.455 1.00 65.94 98 ASN A CA 1
ATOM 747 C C . ASN A 1 98 ? 14.534 4.967 4.120 1.00 65.94 98 ASN A C 1
ATOM 749 O O . ASN A 1 98 ? 15.216 4.171 4.768 1.00 65.94 98 ASN A O 1
ATOM 753 N N . MET A 1 99 ? 13.789 4.560 3.081 1.00 74.00 99 MET A N 1
ATOM 754 C CA . MET A 1 99 ? 13.623 3.140 2.719 1.00 74.00 99 MET A CA 1
ATOM 755 C C . MET A 1 99 ? 14.906 2.402 2.388 1.00 74.00 99 MET A C 1
ATOM 757 O O . MET A 1 99 ? 15.001 1.211 2.676 1.00 74.00 99 MET A O 1
ATOM 761 N N . GLN A 1 100 ? 15.879 3.088 1.790 1.00 66.50 100 GLN A N 1
ATOM 762 C CA . GLN A 1 100 ? 17.160 2.478 1.447 1.00 66.50 100 GLN A CA 1
ATOM 763 C C . GLN A 1 100 ? 17.907 1.988 2.692 1.00 66.50 100 GLN A C 1
ATOM 765 O O . GLN A 1 100 ? 18.538 0.936 2.641 1.00 66.50 100 GLN A O 1
ATOM 770 N N . ALA A 1 101 ? 17.801 2.716 3.807 1.00 69.50 101 ALA A N 1
ATOM 771 C CA . ALA A 1 101 ? 18.512 2.393 5.036 1.00 69.50 101 ALA A CA 1
ATOM 772 C C . ALA A 1 101 ? 17.740 1.405 5.919 1.00 69.50 101 ALA A C 1
ATOM 774 O O . ALA A 1 101 ? 18.317 0.446 6.424 1.00 69.50 101 ALA A O 1
ATOM 775 N N . THR A 1 102 ? 16.439 1.628 6.126 1.00 75.56 102 THR A N 1
ATOM 776 C CA . THR A 1 102 ? 15.692 0.912 7.176 1.00 75.56 102 THR A CA 1
ATOM 777 C C . THR A 1 102 ? 14.688 -0.101 6.647 1.00 75.56 102 THR A C 1
ATOM 779 O O . THR A 1 102 ? 14.240 -0.957 7.408 1.00 75.56 102 THR A O 1
ATOM 782 N N . LYS A 1 103 ? 14.316 -0.025 5.363 1.00 82.38 103 LYS A N 1
ATOM 783 C CA . LYS A 1 103 ? 13.219 -0.810 4.770 1.00 82.38 103 LYS A CA 1
ATOM 784 C C . LYS A 1 103 ? 11.907 -0.724 5.573 1.00 82.38 103 LYS A C 1
ATOM 786 O O . LYS A 1 103 ? 11.117 -1.671 5.601 1.00 82.38 103 LYS A O 1
ATOM 791 N N . THR A 1 104 ? 11.673 0.402 6.245 1.00 87.06 104 THR A N 1
ATOM 792 C CA . THR A 1 104 ? 10.474 0.633 7.057 1.00 87.06 104 THR A CA 1
ATOM 793 C C . THR A 1 104 ? 9.641 1.788 6.534 1.00 87.06 104 THR A C 1
ATOM 795 O O . THR A 1 104 ? 10.174 2.832 6.167 1.00 87.06 104 THR A O 1
ATOM 798 N N . ALA A 1 105 ? 8.329 1.648 6.639 1.00 88.94 105 ALA A N 1
ATOM 799 C CA . ALA A 1 105 ? 7.377 2.729 6.464 1.00 88.94 105 ALA A CA 1
ATOM 800 C C . ALA A 1 105 ? 6.590 2.948 7.764 1.00 88.94 105 ALA A C 1
ATOM 802 O O . ALA A 1 105 ? 6.711 2.189 8.727 1.00 88.94 105 ALA A O 1
ATOM 803 N N . THR A 1 106 ? 5.803 4.014 7.811 1.00 90.81 106 THR A N 1
ATOM 804 C CA . THR A 1 106 ? 4.920 4.328 8.933 1.00 90.81 106 THR A CA 1
ATOM 805 C C . THR A 1 106 ? 3.488 4.386 8.439 1.00 90.81 106 THR A C 1
ATOM 807 O O . THR A 1 106 ? 3.178 5.204 7.576 1.00 90.81 106 THR A O 1
ATOM 810 N N . VAL A 1 107 ? 2.626 3.552 9.008 1.00 91.56 107 VAL A N 1
ATOM 811 C CA . VAL A 1 107 ? 1.182 3.587 8.780 1.00 91.56 107 VAL A CA 1
ATOM 812 C C . VAL A 1 107 ? 0.537 4.449 9.858 1.00 91.56 107 VAL A C 1
ATOM 814 O O . VAL A 1 107 ? 0.812 4.267 11.044 1.00 91.56 107 VAL A O 1
ATOM 817 N N . LEU A 1 108 ? -0.307 5.388 9.444 1.00 92.38 108 LEU A N 1
ATOM 818 C CA . LEU A 1 108 ? -1.162 6.174 10.322 1.00 92.38 108 LEU A CA 1
ATOM 819 C C . LEU A 1 108 ? -2.611 5.748 10.097 1.00 92.38 108 LEU A C 1
ATOM 821 O O . LEU A 1 108 ? -3.096 5.763 8.968 1.00 92.38 108 LEU A O 1
ATOM 825 N N . LEU A 1 109 ? -3.286 5.385 11.180 1.00 92.44 109 LEU A N 1
ATOM 826 C CA . LEU A 1 109 ? -4.668 4.928 11.200 1.00 92.44 109 LEU A CA 1
ATOM 827 C C . LEU A 1 109 ? -5.490 5.831 12.104 1.00 92.44 109 LEU A C 1
ATOM 829 O O . LEU A 1 109 ? -5.066 6.170 13.207 1.00 92.44 109 LEU A O 1
ATOM 833 N N . THR A 1 110 ? -6.684 6.177 11.645 1.00 93.38 110 THR A N 1
ATOM 834 C CA . THR A 1 110 ? -7.731 6.745 12.491 1.00 93.38 110 THR A CA 1
ATOM 835 C C . THR A 1 110 ? -8.849 5.721 12.581 1.00 93.38 110 THR A C 1
ATOM 837 O O . THR A 1 110 ? -9.423 5.350 11.558 1.00 93.38 110 THR A O 1
ATOM 840 N N . LEU A 1 111 ? -9.142 5.269 13.795 1.00 93.06 111 LEU A N 1
ATOM 841 C CA . LEU A 1 111 ? -10.145 4.250 14.078 1.00 93.06 111 LEU A CA 1
ATOM 842 C C . LEU A 1 111 ? -11.232 4.850 14.972 1.00 93.06 111 LEU A C 1
ATOM 844 O O . LEU A 1 111 ? -10.940 5.650 15.859 1.00 93.06 111 LEU A O 1
ATOM 848 N N . GLN A 1 112 ? -12.476 4.455 14.745 1.00 93.62 112 GLN A N 1
ATOM 849 C CA . GLN A 1 112 ? -13.590 4.706 15.651 1.00 93.62 112 GLN A CA 1
ATOM 850 C C . GLN A 1 112 ? -13.824 3.433 16.464 1.00 93.62 112 GLN A C 1
ATOM 852 O O . GLN A 1 112 ? -14.074 2.377 15.888 1.00 93.62 112 GLN A O 1
ATOM 857 N N . LEU A 1 113 ? -13.718 3.539 17.785 1.00 91.69 113 LEU A N 1
ATOM 858 C CA . LEU A 1 113 ? -14.074 2.491 18.733 1.00 91.69 113 LEU A CA 1
ATOM 859 C C . LEU A 1 113 ? -15.499 2.751 19.210 1.00 91.69 113 LEU A C 1
ATOM 861 O O . LEU A 1 113 ? -15.768 3.841 19.713 1.00 91.69 113 LEU A O 1
ATOM 865 N N . ARG A 1 114 ? -16.388 1.773 19.047 1.00 91.00 114 ARG A N 1
ATOM 866 C CA . ARG A 1 114 ? -17.765 1.816 19.545 1.00 91.00 114 ARG A CA 1
ATOM 867 C C . ARG A 1 114 ? -17.940 0.783 20.640 1.00 91.00 114 ARG A C 1
ATOM 869 O O . ARG A 1 114 ? -17.707 -0.408 20.415 1.00 91.00 114 ARG A O 1
ATOM 876 N N . PHE A 1 115 ? -18.350 1.245 21.808 1.00 86.81 115 PHE A N 1
ATOM 877 C CA . PHE A 1 115 ? -18.593 0.415 22.977 1.00 86.81 115 PHE A CA 1
ATOM 878 C C . PHE A 1 115 ? -20.091 0.096 23.092 1.00 86.81 115 PHE A C 1
ATOM 880 O O . PHE A 1 115 ? -20.945 0.846 22.619 1.00 86.81 115 PHE A O 1
ATOM 887 N N . GLN A 1 116 ? -20.441 -1.040 23.703 1.00 80.31 116 GLN A N 1
ATOM 888 C CA . GLN A 1 116 ? -21.846 -1.466 23.839 1.00 80.31 116 GLN A CA 1
ATOM 889 C C . GLN A 1 116 ? -22.724 -0.507 24.659 1.00 80.31 116 GLN A C 1
ATOM 891 O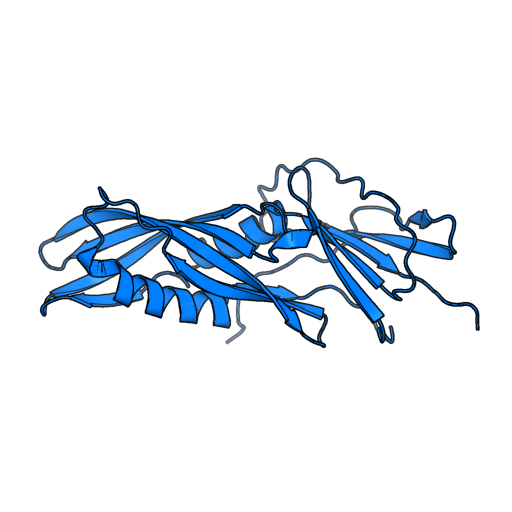 O . GLN A 1 116 ? -23.943 -0.507 24.502 1.00 80.31 116 GLN A O 1
ATOM 896 N N . ASP A 1 117 ? -22.121 0.307 25.524 1.00 79.44 117 ASP A N 1
ATOM 897 C CA . ASP A 1 117 ? -22.789 1.369 26.283 1.00 79.44 117 ASP A CA 1
ATOM 898 C C . ASP A 1 117 ? -23.105 2.614 25.427 1.00 79.44 117 ASP A C 1
ATOM 900 O O . ASP A 1 117 ? -23.738 3.550 25.914 1.00 79.44 117 ASP A O 1
ATOM 904 N N . GLY A 1 118 ? -22.748 2.596 24.137 1.00 75.50 118 GLY A N 1
ATOM 905 C CA . GLY A 1 118 ? -23.009 3.668 23.179 1.00 75.50 118 GLY A CA 1
ATOM 906 C C . GLY A 1 118 ? -21.944 4.763 23.180 1.00 75.50 118 GLY A C 1
ATOM 907 O O . GLY A 1 118 ? -22.127 5.778 22.506 1.00 75.50 118 GLY A O 1
ATOM 908 N N . GLU A 1 119 ? -20.849 4.583 23.926 1.00 83.12 119 GLU A N 1
ATOM 909 C CA . GLU A 1 119 ? -19.700 5.475 23.839 1.00 83.12 119 GLU A CA 1
ATOM 910 C C . GLU A 1 119 ? -18.936 5.245 22.531 1.00 83.12 119 GLU A C 1
ATOM 912 O O . GLU A 1 119 ? -18.632 4.113 22.149 1.00 83.12 119 GLU A O 1
ATOM 917 N N . ASP A 1 120 ? -18.582 6.346 21.872 1.00 87.06 120 ASP A N 1
ATOM 918 C CA . ASP A 1 120 ? -17.798 6.351 20.644 1.00 87.06 120 ASP A CA 1
ATOM 919 C C . ASP A 1 120 ? -16.513 7.145 20.877 1.00 87.06 120 ASP A C 1
ATOM 921 O O . ASP A 1 120 ? -16.543 8.332 21.208 1.00 87.06 120 ASP A O 1
ATOM 925 N N . THR A 1 121 ? -15.364 6.502 20.676 1.00 88.81 121 THR A N 1
ATOM 926 C CA . THR A 1 121 ? -14.051 7.134 20.841 1.00 88.81 121 THR A CA 1
ATOM 927 C C . THR A 1 121 ? -13.261 7.074 19.545 1.00 88.81 121 THR A C 1
ATOM 929 O O . THR A 1 121 ? -13.080 6.011 18.955 1.00 88.81 121 THR A O 1
ATOM 932 N N . LEU A 1 122 ? -12.744 8.221 19.106 1.00 90.50 122 LEU A N 1
ATOM 933 C CA . LEU A 1 122 ? -11.835 8.285 17.967 1.00 90.50 122 LEU A CA 1
ATOM 934 C C . LEU A 1 122 ? -10.393 8.122 18.449 1.00 90.50 122 LEU A C 1
ATOM 936 O O . LEU A 1 122 ? -9.912 8.918 19.255 1.00 90.50 122 LEU A O 1
ATOM 940 N N . VAL A 1 123 ? -9.689 7.129 17.918 1.00 90.12 123 VAL A N 1
ATOM 941 C CA . VAL A 1 123 ? -8.298 6.836 18.276 1.00 90.12 123 VAL A CA 1
ATOM 942 C C . VAL A 1 123 ? -7.401 6.950 17.055 1.00 90.12 123 VAL A C 1
ATOM 944 O O . VAL A 1 123 ? -7.777 6.590 15.937 1.00 90.12 123 VAL A O 1
ATOM 947 N N . ARG A 1 124 ? -6.195 7.476 17.260 1.00 90.50 124 ARG A N 1
ATOM 948 C CA . ARG A 1 124 ? -5.180 7.584 16.212 1.00 90.50 124 ARG A CA 1
ATOM 949 C C . ARG A 1 124 ? -4.024 6.677 16.557 1.00 90.50 124 ARG A C 1
ATOM 951 O O . ARG A 1 124 ? -3.362 6.882 17.565 1.00 90.50 124 ARG A O 1
ATOM 958 N N . LYS A 1 125 ? -3.766 5.706 15.692 1.00 90.50 125 LYS A N 1
ATOM 959 C CA . LYS A 1 125 ? -2.704 4.729 15.881 1.00 90.50 125 LYS A CA 1
ATOM 960 C C . LYS A 1 125 ? -1.644 4.881 14.811 1.00 90.50 125 LYS A C 1
ATOM 962 O O . LYS A 1 125 ? -1.941 5.061 13.630 1.00 90.50 125 LYS A O 1
ATOM 967 N N . LYS A 1 126 ? -0.388 4.825 15.234 1.00 91.88 126 LYS A N 1
ATOM 968 C CA . LYS A 1 126 ? 0.770 4.970 14.358 1.00 91.88 126 LYS A CA 1
ATOM 969 C C . LYS A 1 126 ? 1.623 3.723 14.481 1.00 91.88 126 LYS A C 1
ATOM 971 O O . LYS A 1 126 ? 2.103 3.419 15.563 1.00 91.88 126 LYS A O 1
ATOM 976 N N . TYR A 1 127 ? 1.849 3.026 13.375 1.00 92.38 127 TYR A N 1
ATOM 977 C CA . TYR A 1 127 ? 2.614 1.784 13.361 1.00 92.38 127 TYR A CA 1
ATOM 978 C C . TYR A 1 127 ? 3.825 1.893 12.454 1.00 92.38 127 TYR A C 1
ATOM 980 O O . TYR A 1 127 ? 3.745 2.378 11.327 1.00 92.38 127 TYR A O 1
ATOM 988 N N . THR A 1 128 ? 4.954 1.383 12.931 1.00 92.12 128 THR A N 1
ATOM 989 C CA . THR A 1 128 ? 6.088 1.076 12.065 1.00 92.12 128 THR A CA 1
ATOM 990 C C . THR A 1 128 ? 5.788 -0.226 11.338 1.00 92.12 128 THR A C 1
ATOM 992 O O . THR A 1 128 ? 5.452 -1.230 11.969 1.00 92.12 128 THR A O 1
ATOM 995 N N . VAL A 1 129 ? 5.941 -0.226 10.017 1.00 91.88 129 VAL A N 1
ATOM 996 C CA . VAL A 1 129 ? 5.790 -1.418 9.181 1.00 91.88 129 VAL A CA 1
ATOM 997 C C . VAL A 1 129 ? 7.094 -1.709 8.458 1.00 91.88 129 VAL A C 1
ATOM 999 O O . VAL A 1 129 ? 7.779 -0.803 7.987 1.00 91.88 129 VAL A O 1
ATOM 1002 N N . THR A 1 130 ? 7.450 -2.980 8.363 1.00 90.50 130 THR A N 1
ATOM 1003 C CA . THR A 1 130 ? 8.531 -3.440 7.496 1.00 90.50 130 THR A CA 1
ATOM 1004 C C . THR A 1 130 ? 7.965 -3.721 6.116 1.00 90.50 130 THR A C 1
ATOM 1006 O O . THR A 1 130 ? 6.942 -4.398 5.985 1.00 90.50 130 THR A O 1
ATOM 1009 N N . VAL A 1 131 ? 8.647 -3.212 5.095 1.00 86.38 131 VAL A N 1
ATOM 1010 C CA . VAL A 1 131 ? 8.308 -3.482 3.702 1.00 86.38 131 VAL A CA 1
ATOM 1011 C C . VAL A 1 131 ? 9.175 -4.635 3.218 1.00 86.38 131 VAL A C 1
ATOM 1013 O O . VAL A 1 131 ? 10.405 -4.576 3.256 1.00 86.38 131 VAL A O 1
ATOM 1016 N N . LEU A 1 132 ? 8.513 -5.708 2.810 1.00 85.56 132 LEU A N 1
ATOM 1017 C CA . LEU A 1 132 ? 9.115 -6.956 2.368 1.00 85.56 132 LEU A CA 1
ATOM 1018 C C . LEU A 1 132 ? 8.783 -7.173 0.892 1.00 85.56 132 LEU A C 1
ATOM 1020 O O . LEU A 1 132 ? 7.796 -6.645 0.386 1.00 85.56 132 LEU A O 1
ATOM 1024 N N . HIS A 1 133 ? 9.571 -7.995 0.214 1.00 80.69 133 HIS A N 1
ATOM 1025 C CA . HIS A 1 133 ? 9.234 -8.498 -1.112 1.00 80.69 133 HIS A CA 1
ATOM 1026 C C . HIS A 1 133 ? 9.468 -10.005 -1.171 1.00 80.69 133 HIS A C 1
ATOM 1028 O O . HIS A 1 133 ? 10.320 -10.534 -0.454 1.00 80.69 133 HIS A O 1
ATOM 1034 N N . ASN A 1 134 ? 8.718 -10.704 -2.016 1.00 75.31 134 ASN A N 1
ATOM 1035 C CA . ASN A 1 134 ? 8.891 -12.138 -2.245 1.00 75.31 134 ASN A CA 1
ATOM 1036 C C . ASN A 1 134 ? 9.375 -12.427 -3.677 1.00 75.31 134 ASN A C 1
ATOM 1038 O O . ASN A 1 134 ? 9.428 -11.539 -4.526 1.00 75.31 134 ASN A O 1
ATOM 1042 N N . ASN A 1 135 ? 9.667 -13.698 -3.957 1.00 68.69 135 ASN A N 1
ATOM 1043 C CA . ASN A 1 135 ? 10.119 -14.159 -5.277 1.00 68.69 135 ASN A CA 1
ATOM 1044 C C . ASN A 1 135 ? 9.032 -14.065 -6.365 1.00 68.69 135 ASN A C 1
ATOM 1046 O O . ASN A 1 135 ? 9.313 -14.307 -7.529 1.00 68.69 135 ASN A O 1
ATOM 1050 N N . ARG A 1 136 ? 7.788 -13.733 -5.998 1.00 70.25 136 ARG A N 1
ATOM 1051 C CA . ARG A 1 136 ? 6.682 -13.476 -6.933 1.00 70.25 136 ARG A CA 1
ATOM 1052 C C . ARG A 1 136 ? 6.512 -11.985 -7.220 1.00 70.25 136 ARG A C 1
ATOM 1054 O O . ARG A 1 136 ? 5.436 -11.574 -7.640 1.00 70.25 136 ARG A O 1
ATOM 1061 N N . LEU A 1 137 ? 7.532 -11.176 -6.919 1.00 77.31 137 LEU A N 1
ATOM 1062 C CA . LEU A 1 137 ? 7.534 -9.732 -7.144 1.00 77.31 137 LEU A CA 1
ATOM 1063 C C . LEU A 1 137 ? 6.286 -9.074 -6.550 1.00 77.31 137 LEU A C 1
ATOM 1065 O O . LEU A 1 137 ? 5.595 -8.289 -7.180 1.00 77.31 137 LEU A O 1
ATOM 1069 N N . THR A 1 138 ? 5.963 -9.447 -5.314 1.00 81.81 138 THR A N 1
ATOM 1070 C CA . THR A 1 138 ? 4.885 -8.837 -4.535 1.00 81.81 138 THR A CA 1
ATOM 1071 C C . THR A 1 138 ? 5.493 -8.094 -3.361 1.00 81.81 138 THR A C 1
ATOM 1073 O O . THR A 1 138 ? 6.294 -8.672 -2.621 1.00 81.81 138 THR A O 1
ATOM 1076 N N . ILE A 1 139 ? 5.093 -6.839 -3.160 1.00 85.00 139 ILE A N 1
ATOM 1077 C CA . ILE A 1 139 ? 5.406 -6.108 -1.934 1.00 85.00 139 ILE A CA 1
ATOM 1078 C C . ILE A 1 139 ? 4.428 -6.529 -0.851 1.00 85.00 139 ILE A C 1
ATOM 1080 O O . ILE A 1 139 ? 3.213 -6.504 -1.046 1.00 85.00 139 ILE A O 1
ATOM 1084 N N . LEU A 1 140 ? 4.977 -6.873 0.305 1.00 87.75 140 LEU A N 1
ATOM 1085 C CA . LEU A 1 140 ? 4.239 -7.259 1.492 1.00 87.75 140 LEU A CA 1
ATOM 1086 C C . LEU A 1 140 ? 4.537 -6.275 2.617 1.00 87.75 140 LEU A C 1
ATOM 1088 O O . LEU A 1 140 ? 5.661 -5.785 2.759 1.00 87.75 140 LEU A O 1
ATOM 1092 N N . PHE A 1 141 ? 3.538 -6.046 3.458 1.00 88.31 141 PHE A N 1
ATOM 1093 C CA . PHE A 1 141 ? 3.654 -5.170 4.610 1.00 88.31 141 PHE A CA 1
ATOM 1094 C C . PHE A 1 141 ? 3.493 -5.974 5.888 1.00 88.31 141 PHE A C 1
ATOM 1096 O O . PHE A 1 141 ? 2.531 -6.718 6.060 1.00 88.31 141 PHE A O 1
ATOM 1103 N N . ARG A 1 142 ? 4.447 -5.821 6.804 1.00 90.38 142 ARG A N 1
ATOM 1104 C CA . ARG A 1 142 ? 4.398 -6.460 8.120 1.00 90.38 142 ARG A CA 1
ATOM 1105 C C . ARG A 1 142 ? 4.421 -5.392 9.200 1.00 90.38 142 ARG A C 1
ATOM 1107 O O . ARG A 1 142 ? 5.389 -4.636 9.270 1.00 90.38 142 ARG A O 1
ATOM 1114 N N . LEU A 1 143 ? 3.395 -5.344 10.052 1.00 92.12 143 LEU A N 1
ATOM 1115 C CA . LEU A 1 143 ? 3.449 -4.524 11.264 1.00 92.12 143 LEU A CA 1
ATOM 1116 C C . LEU A 1 143 ? 4.621 -4.969 12.137 1.00 92.12 143 LEU A C 1
ATOM 1118 O O . LEU A 1 143 ? 4.844 -6.163 12.332 1.00 92.12 143 LEU A O 1
ATOM 1122 N N . LYS A 1 144 ? 5.383 -3.995 12.632 1.00 90.62 144 LYS A N 1
ATOM 1123 C CA . LYS A 1 144 ? 6.541 -4.224 13.496 1.00 90.62 144 LYS A CA 1
ATOM 1124 C C . LYS A 1 144 ? 6.258 -3.784 14.925 1.00 90.62 144 LYS A C 1
ATOM 1126 O O . LYS A 1 144 ? 6.493 -4.554 15.845 1.00 90.62 144 LYS A O 1
ATOM 1131 N N . SER A 1 145 ? 5.797 -2.549 15.101 1.00 88.50 145 SER A N 1
ATOM 1132 C CA . SER A 1 145 ? 5.542 -1.978 16.424 1.00 88.50 145 SER A CA 1
ATOM 1133 C C . SER A 1 145 ? 4.635 -0.756 16.340 1.00 88.50 145 SER A C 1
ATOM 1135 O O . SER A 1 145 ? 4.644 -0.039 15.335 1.00 88.50 145 SER A O 1
ATOM 1137 N N . GLU A 1 146 ? 3.896 -0.489 17.411 1.00 88.94 146 GLU A N 1
ATOM 1138 C CA . GLU A 1 146 ? 3.241 0.802 17.629 1.00 88.94 146 GLU A CA 1
ATOM 1139 C C . GLU A 1 146 ? 4.288 1.873 17.959 1.00 88.94 146 GLU A C 1
ATOM 1141 O O . GLU A 1 146 ? 5.267 1.622 18.663 1.00 88.94 146 GLU A O 1
ATOM 1146 N N . VAL A 1 147 ? 4.105 3.070 17.414 1.00 85.19 147 VAL A N 1
ATOM 1147 C CA . VAL A 1 147 ? 4.821 4.277 17.820 1.00 85.19 147 VAL A CA 1
ATOM 1148 C C . VAL A 1 147 ? 3.950 4.937 18.878 1.00 85.19 147 VAL A C 1
ATOM 1150 O O . VAL A 1 147 ? 3.028 5.678 18.546 1.00 85.19 147 VAL A O 1
ATOM 1153 N N . ILE A 1 148 ? 4.226 4.596 20.133 1.00 80.19 148 ILE A N 1
ATOM 1154 C CA . ILE A 1 148 ? 3.434 5.010 21.290 1.00 80.19 148 ILE A CA 1
ATOM 1155 C C . ILE A 1 148 ? 3.589 6.514 21.531 1.00 80.19 148 ILE A C 1
ATOM 1157 O O . ILE A 1 148 ? 4.708 7.028 21.594 1.00 80.19 148 ILE A O 1
ATOM 1161 N N . ASP A 1 149 ? 2.458 7.196 21.702 1.00 74.50 149 ASP A N 1
ATOM 1162 C CA . ASP A 1 149 ? 2.391 8.512 22.330 1.00 74.50 149 ASP A CA 1
ATOM 1163 C C . ASP A 1 149 ? 1.984 8.318 23.795 1.00 74.50 149 ASP A C 1
ATOM 1165 O O . ASP A 1 149 ? 0.944 7.730 24.086 1.00 74.50 149 ASP A O 1
ATOM 1169 N N . SER A 1 150 ? 2.817 8.786 24.724 1.00 68.50 150 SER A N 1
ATOM 1170 C CA . SER A 1 150 ? 2.616 8.637 26.171 1.00 68.50 150 SER A CA 1
ATOM 1171 C C . SER A 1 150 ? 1.306 9.255 26.669 1.00 68.50 150 SER A C 1
ATOM 1173 O O . SER A 1 150 ? 0.844 8.905 27.750 1.00 68.50 150 SER A O 1
ATOM 1175 N N . ASN A 1 151 ? 0.733 10.185 25.902 1.00 70.56 151 ASN A N 1
ATOM 1176 C CA . ASN A 1 151 ? -0.517 10.866 26.226 1.00 70.56 151 ASN A CA 1
ATOM 1177 C C . ASN A 1 151 ? -1.740 10.244 25.531 1.00 70.56 151 ASN A C 1
ATOM 1179 O O . ASN A 1 151 ? -2.822 10.824 25.599 1.00 70.56 151 ASN A O 1
ATOM 1183 N N . ASP A 1 152 ? -1.589 9.110 24.838 1.00 70.69 152 ASP A N 1
ATOM 1184 C CA . ASP A 1 152 ? -2.694 8.444 24.149 1.00 70.69 152 ASP A CA 1
ATOM 1185 C C . ASP A 1 152 ? -3.598 7.700 25.155 1.00 70.69 152 ASP A C 1
ATOM 1187 O O . ASP A 1 152 ? -3.194 6.672 25.709 1.00 70.69 152 ASP A O 1
ATOM 1191 N N . PRO A 1 153 ? -4.846 8.156 25.386 1.00 67.62 153 PRO A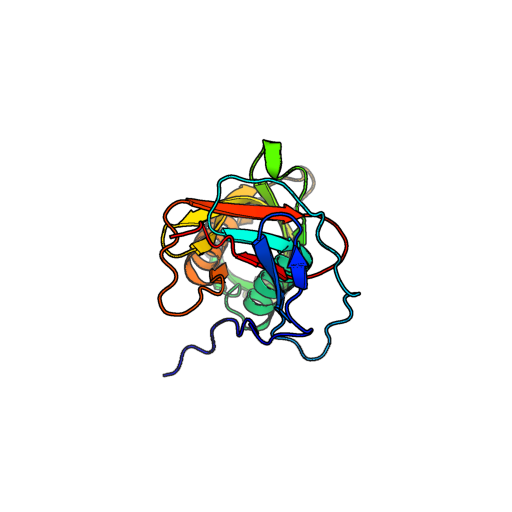 N 1
ATOM 1192 C CA . PRO A 1 153 ? -5.768 7.490 26.306 1.00 67.62 153 PRO A CA 1
ATOM 1193 C C . PRO A 1 153 ? -6.191 6.095 25.815 1.00 67.62 153 PRO A C 1
ATOM 1195 O O . PRO A 1 153 ? -6.747 5.314 26.582 1.00 67.62 153 PRO A O 1
ATOM 1198 N N . SER A 1 154 ? -5.917 5.750 24.553 1.00 70.50 154 SER A N 1
ATOM 1199 C CA . SER A 1 154 ? -6.265 4.458 23.957 1.00 70.50 154 SER A CA 1
ATOM 1200 C C . SER A 1 154 ? -5.184 3.379 24.099 1.00 70.50 154 SER A C 1
ATOM 1202 O O . SER A 1 154 ? -5.268 2.333 23.449 1.00 70.50 154 SER A O 1
ATOM 1204 N N . LEU A 1 155 ? -4.177 3.598 24.954 1.00 75.88 155 LEU A N 1
ATOM 1205 C CA . LEU A 1 155 ? -3.115 2.620 25.238 1.00 75.88 155 LEU A CA 1
ATOM 1206 C C . LEU A 1 155 ? -3.648 1.274 25.736 1.00 75.88 155 LEU A C 1
ATOM 1208 O O . LEU A 1 155 ? -3.102 0.228 25.397 1.00 75.88 155 LEU A O 1
ATOM 1212 N N . GLN A 1 156 ? -4.753 1.290 26.480 1.00 78.50 156 GLN A N 1
ATOM 1213 C CA . GLN A 1 156 ? -5.396 0.083 27.007 1.00 78.50 156 GLN A CA 1
ATOM 1214 C C . GLN A 1 156 ? -5.920 -0.880 25.922 1.00 78.50 156 GLN A C 1
ATOM 1216 O O . GLN A 1 156 ? -6.219 -2.028 26.227 1.00 78.50 156 GLN A O 1
ATOM 1221 N N . HIS A 1 157 ? -6.031 -0.436 24.665 1.00 82.44 157 HIS A N 1
ATOM 1222 C CA . HIS A 1 157 ? -6.505 -1.254 23.541 1.00 82.44 157 HIS A CA 1
ATOM 1223 C C . HIS A 1 157 ? -5.401 -1.574 22.519 1.00 82.44 157 HIS A C 1
ATOM 1225 O O . HIS A 1 157 ? -5.675 -2.192 21.488 1.00 82.44 157 HIS A O 1
ATOM 1231 N N . SER A 1 158 ? -4.164 -1.121 22.755 1.00 84.81 158 SER A N 1
ATOM 1232 C CA . SER A 1 158 ? -3.086 -1.183 21.762 1.00 84.81 158 SER A CA 1
ATOM 1233 C C . SER A 1 158 ? -2.747 -2.611 21.333 1.00 84.81 158 SER A C 1
ATOM 1235 O O . SER A 1 158 ? -2.591 -2.851 20.139 1.00 84.81 158 SER A O 1
ATOM 1237 N N . ASP A 1 159 ? -2.699 -3.576 22.255 1.00 86.88 159 ASP A N 1
ATOM 1238 C CA . ASP A 1 159 ? -2.302 -4.954 21.934 1.00 86.88 159 ASP A CA 1
ATOM 1239 C C . ASP A 1 159 ? -3.341 -5.677 21.064 1.00 86.88 159 ASP A C 1
ATOM 1241 O O . ASP A 1 159 ? -2.991 -6.331 20.075 1.00 86.88 159 ASP A O 1
ATOM 1245 N N . GLN A 1 160 ? -4.632 -5.532 21.384 1.00 88.75 160 GLN A N 1
ATOM 1246 C CA . GLN A 1 160 ? -5.715 -6.138 20.607 1.00 88.75 160 GLN A CA 1
ATOM 1247 C C . GLN A 1 160 ? -5.810 -5.503 19.216 1.00 88.75 160 GLN A C 1
ATOM 1249 O O . GLN A 1 160 ? -5.883 -6.223 18.215 1.00 88.75 160 GLN A O 1
ATOM 1254 N N . ILE A 1 161 ? -5.732 -4.168 19.142 1.00 89.81 161 ILE A N 1
ATOM 1255 C CA . ILE A 1 161 ? -5.720 -3.434 17.871 1.00 89.81 161 ILE A CA 1
ATOM 1256 C C . ILE A 1 161 ? -4.495 -3.844 17.038 1.00 89.81 161 ILE A C 1
ATOM 1258 O O . ILE A 1 161 ? -4.631 -4.136 15.849 1.00 89.81 161 ILE A O 1
ATOM 1262 N N . PHE A 1 162 ? -3.307 -3.935 17.643 1.00 91.75 162 PHE A N 1
ATOM 1263 C CA . PHE A 1 162 ? -2.085 -4.351 16.954 1.00 91.75 162 PHE A CA 1
ATOM 1264 C C . PHE A 1 162 ? -2.200 -5.769 16.387 1.00 91.75 162 PHE A C 1
ATOM 1266 O O . PHE A 1 162 ? -1.812 -6.000 15.239 1.00 91.75 162 PHE A O 1
ATOM 1273 N N . SER A 1 163 ? -2.731 -6.716 17.166 1.00 90.69 163 SER A N 1
ATOM 1274 C CA . SER A 1 163 ? -2.920 -8.106 16.736 1.00 90.69 163 SER A CA 1
ATOM 1275 C C . SER A 1 163 ? -3.854 -8.194 15.526 1.00 90.69 163 SER A C 1
ATOM 1277 O O . SER A 1 163 ? -3.478 -8.749 14.489 1.00 90.69 163 SER A O 1
ATOM 1279 N N . MET A 1 164 ? -5.020 -7.543 15.611 1.00 90.81 164 MET A N 1
ATOM 1280 C CA . MET A 1 164 ? -5.996 -7.484 14.521 1.00 90.81 164 MET A CA 1
ATOM 1281 C C . MET A 1 164 ? -5.386 -6.865 13.257 1.00 90.81 164 MET A C 1
ATOM 1283 O O . MET A 1 164 ? -5.402 -7.464 12.181 1.00 90.81 164 MET A O 1
ATOM 1287 N N . LEU A 1 165 ? -4.781 -5.681 13.379 1.00 91.31 165 LEU A N 1
ATOM 1288 C CA . LEU A 1 165 ? -4.193 -4.981 12.238 1.00 91.31 165 LEU A CA 1
ATOM 1289 C C . LEU A 1 165 ? -3.019 -5.746 11.626 1.00 91.31 165 LEU A C 1
ATOM 1291 O O . LEU A 1 165 ? -2.821 -5.693 10.413 1.00 91.31 165 LEU A O 1
ATOM 1295 N N . SER A 1 166 ? -2.245 -6.475 12.431 1.00 91.44 166 SER A N 1
ATOM 1296 C CA . SER A 1 166 ? -1.156 -7.320 11.933 1.00 91.44 166 SER A CA 1
ATOM 1297 C C . SER A 1 166 ? -1.671 -8.418 11.004 1.00 91.44 166 SER A C 1
ATOM 1299 O O . SER A 1 166 ? -1.049 -8.692 9.973 1.00 91.44 166 SER A O 1
ATOM 1301 N N . GLU A 1 167 ? -2.817 -9.020 11.325 1.00 90.12 167 GLU A N 1
ATOM 1302 C CA . GLU A 1 167 ? -3.461 -10.014 10.469 1.00 90.12 167 GLU A CA 1
ATOM 1303 C C . GLU A 1 167 ? -4.029 -9.393 9.190 1.00 90.12 167 GLU A C 1
ATOM 1305 O O . GLU A 1 167 ? -3.796 -9.921 8.095 1.00 90.12 167 GLU A O 1
ATOM 1310 N N . VAL A 1 168 ? -4.707 -8.250 9.312 1.00 90.12 168 VAL A N 1
ATOM 1311 C CA . VAL A 1 168 ? -5.269 -7.524 8.166 1.00 90.12 168 VAL A CA 1
ATOM 1312 C C . VAL A 1 168 ? -4.166 -7.122 7.194 1.00 90.12 168 VAL A C 1
ATOM 1314 O O . VAL A 1 168 ? -4.260 -7.368 5.994 1.00 90.12 168 VAL A O 1
ATOM 1317 N N . MET A 1 169 ? -3.072 -6.565 7.706 1.00 88.44 169 MET A N 1
ATOM 1318 C CA . MET A 1 169 ? -1.958 -6.100 6.884 1.00 88.44 169 MET A CA 1
ATOM 1319 C C . MET A 1 169 ? -1.251 -7.256 6.182 1.00 88.44 169 MET A C 1
ATOM 1321 O O . MET A 1 169 ? -0.922 -7.145 5.006 1.00 88.44 169 MET A O 1
ATOM 1325 N N . ARG A 1 170 ? -1.106 -8.403 6.853 1.00 87.44 170 ARG A N 1
ATOM 1326 C CA . ARG A 1 170 ? -0.569 -9.620 6.232 1.00 87.44 170 ARG A CA 1
ATOM 1327 C C . ARG A 1 170 ? -1.460 -10.146 5.101 1.00 87.44 170 ARG A C 1
ATOM 1329 O O . ARG A 1 170 ? -0.932 -10.670 4.124 1.00 87.44 170 ARG A O 1
ATOM 1336 N N . SER A 1 171 ? -2.778 -10.062 5.259 1.00 86.38 171 SER A N 1
ATOM 1337 C CA . SER A 1 171 ? -3.737 -10.754 4.385 1.00 86.38 171 SER A CA 1
ATOM 1338 C C . SER A 1 171 ? -4.205 -9.886 3.218 1.00 86.38 171 SER A C 1
ATOM 1340 O O . SER A 1 171 ? -4.355 -10.376 2.100 1.00 86.38 171 SER A O 1
ATOM 1342 N N . TYR A 1 172 ? -4.384 -8.589 3.459 1.00 86.38 172 TYR A N 1
ATOM 1343 C CA . TYR A 1 172 ? -5.027 -7.674 2.520 1.00 86.38 172 TYR A CA 1
ATOM 1344 C C . TYR A 1 172 ? -4.101 -6.567 2.032 1.00 86.38 172 TYR A C 1
ATOM 1346 O O . TYR A 1 172 ? -4.304 -6.071 0.935 1.00 86.38 172 TYR A O 1
ATOM 1354 N N . VAL A 1 173 ? -3.053 -6.199 2.773 1.00 85.56 173 VAL A N 1
ATOM 1355 C CA . VAL A 1 173 ? -2.147 -5.119 2.353 1.00 85.56 173 VAL A CA 1
ATOM 1356 C C . VAL A 1 173 ? -0.945 -5.712 1.626 1.00 85.56 173 VAL A C 1
ATOM 1358 O O . VAL A 1 173 ? 0.102 -6.001 2.205 1.00 85.56 173 VAL A O 1
ATOM 1361 N N . HIS A 1 174 ? -1.108 -5.897 0.320 1.00 85.19 174 HIS A N 1
ATOM 1362 C CA . HIS A 1 174 ? -0.046 -6.322 -0.582 1.00 85.19 174 HIS A CA 1
ATOM 1363 C C . HIS A 1 174 ? -0.179 -5.634 -1.941 1.00 85.19 174 HIS A C 1
ATOM 1365 O O . HIS A 1 174 ? -1.271 -5.268 -2.367 1.00 85.19 174 HIS A O 1
ATOM 1371 N N . LEU A 1 175 ? 0.951 -5.459 -2.622 1.00 82.50 175 LEU A N 1
ATOM 1372 C CA . LEU A 1 175 ? 1.016 -4.857 -3.950 1.00 82.50 175 LEU A CA 1
ATOM 1373 C C . LEU A 1 175 ? 1.718 -5.839 -4.897 1.00 82.50 175 LEU A C 1
ATOM 1375 O O . LEU A 1 175 ? 2.945 -5.967 -4.825 1.00 82.50 175 LEU A O 1
ATOM 1379 N N . PRO A 1 176 ? 0.974 -6.557 -5.758 1.00 82.00 176 PRO A N 1
ATOM 1380 C CA . PRO A 1 176 ? 1.588 -7.328 -6.828 1.00 82.00 176 PRO A CA 1
ATOM 1381 C C . PRO A 1 176 ? 2.257 -6.366 -7.814 1.00 82.00 176 PRO A C 1
ATOM 1383 O O . PRO A 1 176 ? 1.724 -5.289 -8.090 1.00 82.00 176 PRO A O 1
ATOM 1386 N N . LEU A 1 177 ? 3.418 -6.733 -8.345 1.00 80.31 177 LEU A N 1
ATOM 1387 C CA . LEU A 1 177 ? 4.103 -5.954 -9.374 1.00 80.31 177 LEU A CA 1
ATOM 1388 C C . LEU A 1 177 ? 3.871 -6.604 -10.743 1.00 80.31 177 LEU A C 1
ATOM 1390 O O . LEU A 1 177 ? 3.816 -7.833 -10.829 1.00 80.31 177 LEU A O 1
ATOM 1394 N N . PRO A 1 178 ? 3.699 -5.811 -11.814 1.00 74.19 178 PRO A N 1
ATOM 1395 C CA . PRO A 1 178 ? 3.503 -6.354 -13.144 1.00 74.19 178 PRO A CA 1
ATOM 1396 C C . PRO A 1 178 ? 4.798 -7.004 -13.628 1.00 74.19 178 PRO A C 1
ATOM 1398 O O . PRO A 1 178 ? 5.856 -6.382 -13.623 1.00 74.19 178 PRO A O 1
ATOM 1401 N N . VAL A 1 179 ? 4.685 -8.242 -14.097 1.00 68.62 179 VAL A N 1
ATOM 1402 C CA . VAL A 1 179 ? 5.768 -8.985 -14.742 1.00 68.62 179 VAL A CA 1
ATOM 1403 C C . VAL A 1 179 ? 5.300 -9.306 -16.160 1.00 68.62 179 VAL A C 1
ATOM 1405 O O . VAL A 1 179 ? 4.198 -9.844 -16.306 1.00 68.62 179 VAL A O 1
ATOM 1408 N N . PRO A 1 180 ? 6.060 -8.966 -17.215 1.00 60.75 180 PRO A N 1
ATOM 1409 C CA . PRO A 1 180 ? 5.726 -9.381 -18.566 1.00 60.75 180 PRO A CA 1
ATOM 1410 C C . PRO A 1 180 ? 5.614 -10.902 -18.616 1.00 60.75 180 PRO A C 1
ATOM 1412 O O . PRO A 1 180 ? 6.411 -11.606 -17.991 1.00 60.75 180 PRO A O 1
ATOM 1415 N N . ALA A 1 181 ? 4.635 -11.405 -19.367 1.00 55.16 181 ALA A N 1
ATOM 1416 C CA . ALA A 1 181 ? 4.587 -12.826 -19.678 1.00 55.16 181 ALA A CA 1
ATOM 1417 C C . ALA A 1 181 ? 5.947 -13.247 -20.266 1.00 55.16 181 ALA A C 1
ATOM 1419 O O . ALA A 1 181 ? 6.510 -12.529 -21.092 1.00 55.16 181 ALA A O 1
ATOM 1420 N N . ASP A 1 182 ? 6.486 -14.362 -19.774 1.00 52.38 182 ASP A N 1
ATOM 1421 C CA . ASP A 1 182 ? 7.781 -14.933 -20.171 1.00 52.38 182 ASP A CA 1
ATOM 1422 C C . ASP A 1 182 ? 9.044 -14.151 -19.754 1.00 52.38 182 ASP A C 1
ATOM 1424 O O . ASP A 1 182 ? 10.155 -14.551 -20.110 1.00 52.38 182 ASP A O 1
ATOM 1428 N N . ALA A 1 183 ? 8.927 -13.083 -18.954 1.00 55.69 183 ALA A N 1
ATOM 1429 C CA . ALA A 1 183 ? 10.101 -12.460 -18.347 1.00 55.69 183 ALA A CA 1
ATOM 1430 C C . ALA A 1 183 ? 10.684 -13.375 -17.256 1.00 55.69 183 ALA A C 1
ATOM 1432 O O . ALA A 1 183 ? 10.072 -13.591 -16.208 1.00 55.69 183 ALA A O 1
ATOM 1433 N N . GLN A 1 184 ? 11.887 -13.901 -17.493 1.00 58.97 184 GLN A N 1
ATOM 1434 C CA . GLN A 1 184 ? 12.705 -14.497 -16.439 1.00 58.97 184 GLN A CA 1
ATOM 1435 C C . GLN A 1 184 ? 13.360 -13.364 -15.655 1.00 58.97 184 GLN A C 1
ATOM 1437 O O . GLN A 1 184 ? 14.130 -12.584 -16.208 1.00 58.97 184 GLN A O 1
ATOM 1442 N N . THR A 1 185 ? 13.005 -13.236 -14.380 1.00 63.84 185 THR A N 1
ATOM 1443 C CA . THR A 1 185 ? 13.524 -12.184 -13.505 1.00 63.84 185 THR A CA 1
ATOM 1444 C C . THR A 1 185 ? 14.382 -12.817 -12.416 1.00 63.84 185 THR A C 1
ATOM 1446 O O . THR A 1 185 ? 13.921 -13.003 -11.287 1.00 63.84 185 THR A O 1
ATOM 1449 N N . ASP A 1 186 ? 15.619 -13.176 -12.752 1.00 57.25 186 ASP A N 1
ATOM 1450 C CA . ASP A 1 186 ? 16.543 -13.795 -11.794 1.00 57.25 186 ASP A CA 1
ATOM 1451 C C . ASP A 1 186 ? 17.127 -12.749 -10.831 1.00 57.25 186 ASP A C 1
ATOM 1453 O O . ASP A 1 186 ? 17.506 -13.079 -9.702 1.00 57.25 186 ASP A O 1
ATOM 1457 N N . ARG A 1 187 ? 17.151 -11.466 -11.232 1.00 68.88 187 ARG A N 1
ATOM 1458 C CA . ARG A 1 187 ? 17.612 -10.339 -10.404 1.00 68.88 187 ARG A CA 1
ATOM 1459 C C . ARG A 1 187 ? 16.678 -9.137 -10.532 1.00 68.88 187 ARG A C 1
ATOM 1461 O O . ARG A 1 187 ? 16.823 -8.323 -11.433 1.00 68.88 187 ARG A O 1
ATOM 1468 N N . SER A 1 188 ? 15.719 -8.990 -9.617 1.00 71.31 188 SER A N 1
ATOM 1469 C CA . SER A 1 188 ? 14.827 -7.815 -9.560 1.00 71.31 188 SER A CA 1
ATOM 1470 C C . SER A 1 188 ? 15.119 -6.926 -8.361 1.00 71.31 188 SER A C 1
ATOM 1472 O O . SER A 1 188 ? 15.368 -7.423 -7.264 1.00 71.31 188 SER A O 1
ATOM 1474 N N . MET A 1 189 ? 15.011 -5.612 -8.550 1.00 72.06 189 MET A N 1
ATOM 1475 C CA . MET A 1 189 ? 15.117 -4.633 -7.470 1.00 72.06 189 MET A CA 1
ATOM 1476 C C . MET A 1 189 ? 13.853 -3.786 -7.365 1.00 72.06 189 MET A C 1
ATOM 1478 O O . MET A 1 189 ? 13.275 -3.357 -8.361 1.00 72.06 189 MET A O 1
ATOM 1482 N N . ILE A 1 190 ? 13.459 -3.495 -6.126 1.00 73.25 190 ILE A N 1
ATOM 1483 C CA . ILE A 1 190 ? 12.350 -2.598 -5.807 1.00 73.25 190 ILE A CA 1
ATOM 1484 C C . ILE A 1 190 ? 12.906 -1.347 -5.125 1.00 73.25 190 ILE A C 1
ATOM 1486 O O . ILE A 1 190 ? 13.545 -1.431 -4.075 1.00 73.25 190 ILE A O 1
ATOM 1490 N N . LYS A 1 191 ? 12.635 -0.178 -5.708 1.00 73.06 191 LYS A N 1
ATOM 1491 C CA . LYS A 1 191 ? 13.014 1.138 -5.191 1.00 73.06 191 LYS A CA 1
ATOM 1492 C C . LYS A 1 191 ? 11.764 1.926 -4.813 1.00 73.06 191 LYS A C 1
ATOM 1494 O O . LYS A 1 191 ? 11.005 2.362 -5.671 1.00 73.06 191 LYS A O 1
ATOM 1499 N N . LEU A 1 192 ? 11.587 2.133 -3.511 1.00 68.12 192 LEU A N 1
ATOM 1500 C CA . LEU A 1 192 ? 10.478 2.899 -2.942 1.00 68.12 192 LEU A CA 1
ATOM 1501 C C . LEU A 1 192 ? 10.927 4.347 -2.727 1.00 68.12 192 LEU A C 1
ATOM 1503 O O . LEU A 1 192 ? 11.944 4.575 -2.066 1.00 68.12 192 LEU A O 1
ATOM 1507 N N . GLN A 1 193 ? 10.207 5.309 -3.301 1.00 63.12 193 GLN A N 1
ATOM 1508 C CA . GLN A 1 193 ? 10.547 6.735 -3.254 1.00 63.12 193 GLN A CA 1
ATOM 1509 C C . GLN A 1 193 ? 9.441 7.537 -2.557 1.00 63.12 193 GLN A C 1
ATOM 1511 O O . GLN A 1 193 ? 8.260 7.213 -2.689 1.00 63.12 193 GLN A O 1
ATOM 1516 N N . SER A 1 194 ? 9.845 8.564 -1.803 1.00 53.19 194 SER A N 1
ATOM 1517 C CA . SER A 1 194 ? 8.946 9.550 -1.198 1.00 53.19 194 SER A CA 1
ATOM 1518 C C . SER A 1 194 ? 8.858 10.799 -2.081 1.00 53.19 194 SER A C 1
ATOM 1520 O O . SER A 1 194 ? 9.901 11.308 -2.495 1.00 53.19 194 SER A O 1
ATOM 1522 N N . ASP A 1 195 ? 7.635 11.290 -2.278 1.00 39.25 195 ASP A N 1
ATOM 1523 C CA . ASP A 1 195 ? 7.195 12.450 -3.074 1.00 39.25 195 ASP A CA 1
ATOM 1524 C C . ASP A 1 195 ? 7.199 12.358 -4.629 1.00 39.25 195 ASP A C 1
ATOM 1526 O O . ASP A 1 195 ? 8.229 12.264 -5.295 1.00 39.25 195 ASP A O 1
ATOM 1530 N N . ARG A 1 196 ? 5.963 12.518 -5.164 1.00 34.06 196 ARG A N 1
ATOM 1531 C CA . ARG A 1 196 ? 5.424 12.598 -6.551 1.00 34.06 196 ARG A CA 1
ATOM 1532 C C . ARG A 1 196 ? 5.428 11.346 -7.505 1.00 34.06 196 ARG A C 1
ATOM 1534 O O . ARG A 1 196 ? 6.222 11.307 -8.434 1.00 34.06 196 ARG A O 1
ATOM 1541 N N . VAL A 1 197 ? 4.392 10.473 -7.353 1.00 46.12 197 VAL A N 1
ATOM 1542 C CA . VAL A 1 197 ? 3.675 9.453 -8.229 1.00 46.12 197 VAL A CA 1
ATOM 1543 C C . VAL A 1 197 ? 4.436 8.242 -8.810 1.00 46.12 197 VAL A C 1
ATOM 1545 O O . VAL A 1 197 ? 5.648 8.216 -8.790 1.00 46.12 197 VAL A O 1
ATOM 1548 N N . ILE A 1 198 ? 3.839 7.192 -9.405 1.00 51.78 198 ILE A N 1
ATOM 1549 C CA . ILE A 1 198 ? 3.012 6.113 -8.811 1.00 51.78 198 ILE A CA 1
ATOM 1550 C C . ILE A 1 198 ? 3.725 4.781 -9.051 1.00 51.78 198 ILE A C 1
ATOM 1552 O O . ILE A 1 198 ? 3.971 4.044 -8.098 1.00 51.78 198 ILE A O 1
ATOM 1556 N N . PHE A 1 199 ? 4.106 4.486 -10.295 1.00 40.88 199 PHE A N 1
ATOM 1557 C CA . PHE A 1 199 ? 4.886 3.298 -10.603 1.00 40.88 199 PHE A CA 1
ATOM 1558 C C . PHE A 1 199 ? 5.554 3.404 -11.977 1.00 40.88 199 PHE A C 1
ATOM 1560 O O . PHE A 1 199 ? 4.903 3.769 -12.959 1.00 40.88 199 PHE A O 1
ATOM 1567 N N . ALA A 1 200 ? 6.836 3.061 -12.060 1.00 51.12 200 ALA A N 1
ATOM 1568 C CA . ALA A 1 200 ? 7.537 2.866 -13.325 1.00 51.12 200 ALA A CA 1
ATOM 1569 C C . ALA A 1 200 ? 8.399 1.605 -13.258 1.00 51.12 200 ALA A C 1
ATOM 1571 O O . ALA A 1 200 ? 9.006 1.334 -12.222 1.00 51.12 200 ALA A O 1
ATOM 1572 N N . THR A 1 201 ? 8.471 0.858 -14.356 1.00 56.97 201 THR A N 1
ATOM 1573 C CA . THR A 1 201 ? 9.263 -0.378 -14.437 1.00 56.97 201 THR A CA 1
ATOM 1574 C C . THR A 1 201 ? 10.313 -0.250 -15.523 1.00 56.97 201 THR A C 1
ATOM 1576 O O . THR A 1 201 ? 9.956 0.038 -16.665 1.00 56.97 201 THR A O 1
ATOM 1579 N N . ASP A 1 202 ? 11.575 -0.508 -15.192 1.00 58.12 202 ASP A N 1
ATOM 1580 C CA . ASP A 1 202 ? 12.662 -0.630 -16.165 1.00 58.12 202 ASP A CA 1
ATOM 1581 C C . ASP A 1 202 ? 12.933 -2.114 -16.426 1.00 58.12 202 ASP A C 1
ATOM 1583 O O . ASP A 1 202 ? 13.318 -2.827 -15.504 1.00 58.12 202 ASP A O 1
ATOM 1587 N N . PHE A 1 203 ? 12.743 -2.574 -17.663 1.00 61.12 203 PHE A N 1
ATOM 1588 C CA . PHE A 1 203 ? 13.116 -3.918 -18.116 1.00 61.12 203 PHE A CA 1
ATOM 1589 C C . PHE A 1 203 ? 14.479 -3.878 -18.797 1.00 61.12 203 PHE A C 1
ATOM 1591 O O . PHE A 1 203 ? 14.635 -3.169 -19.790 1.00 61.12 203 PHE A O 1
ATOM 1598 N N . VAL A 1 204 ? 15.452 -4.637 -18.303 1.00 53.31 204 VAL A N 1
ATOM 1599 C CA . VAL A 1 204 ? 16.786 -4.769 -18.895 1.00 53.31 204 VAL A CA 1
ATOM 1600 C C . VAL A 1 204 ? 16.826 -6.038 -19.737 1.00 53.31 204 VAL A C 1
ATOM 1602 O O . VAL A 1 204 ? 16.741 -7.149 -19.223 1.00 53.31 204 VAL A O 1
ATOM 1605 N N . PHE A 1 205 ? 16.978 -5.881 -21.050 1.00 49.88 205 PHE A N 1
ATOM 1606 C CA . PHE A 1 205 ? 17.185 -7.010 -21.950 1.00 49.88 205 PHE A CA 1
ATOM 1607 C C . PHE A 1 205 ? 18.688 -7.208 -22.134 1.00 49.88 205 PHE A C 1
ATOM 1609 O O . PHE A 1 205 ? 19.336 -6.475 -22.885 1.00 49.88 205 PHE A O 1
ATOM 1616 N N . THR A 1 206 ? 19.270 -8.183 -21.439 1.00 44.06 206 THR A N 1
ATOM 1617 C CA . THR A 1 206 ? 20.641 -8.607 -21.731 1.00 44.06 206 THR A CA 1
ATOM 1618 C C . THR A 1 206 ? 20.697 -9.168 -23.155 1.00 44.06 206 THR A C 1
ATOM 1620 O O . THR A 1 206 ? 19.830 -9.931 -23.587 1.00 44.06 206 THR A O 1
ATOM 1623 N N . LYS A 1 207 ? 21.694 -8.722 -23.933 1.00 48.50 207 LYS A N 1
ATOM 1624 C CA . LYS A 1 207 ? 21.941 -9.238 -25.286 1.00 48.50 207 LYS A CA 1
ATOM 1625 C C . LYS A 1 207 ? 22.113 -10.759 -25.216 1.00 48.50 207 LYS A C 1
ATOM 1627 O O . LYS A 1 207 ? 22.934 -11.233 -24.434 1.00 48.50 207 LYS A O 1
ATOM 1632 N N . ARG A 1 208 ? 21.339 -11.474 -26.038 1.00 41.94 208 ARG A N 1
ATOM 1633 C CA . ARG A 1 208 ? 21.592 -12.879 -26.383 1.00 41.94 208 ARG A CA 1
ATOM 1634 C C . ARG A 1 208 ? 22.972 -13.045 -27.008 1.00 41.94 208 ARG A C 1
ATOM 1636 O O . ARG A 1 208 ? 23.382 -12.119 -27.748 1.00 41.94 208 ARG A O 1
#

Radius of gyration: 19.33 Å; chains: 1; bounding box: 46×30×57 Å

Secondary structure (DSSP, 8-state):
-----------B-S--EE-TTSEEEEEE-----TT--PPPP-PPP---S-SEEEEEEHHHHHHHHHHHHHTTTT-EEEEETTEEEEEEEEEEEEEE--HHHH-EEE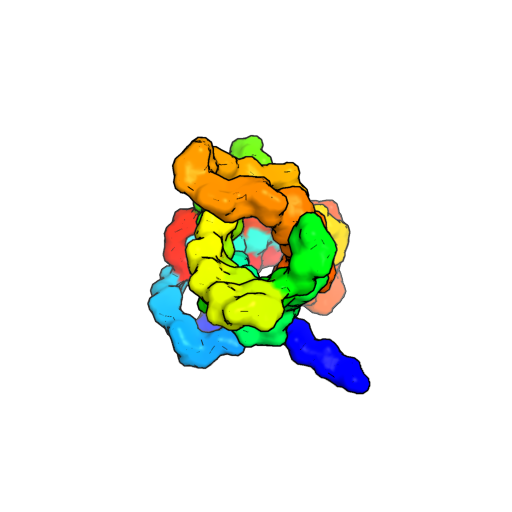EEEEEEEEETTS-EEEEEEEEEEEEEE-TTSEEEEEEEEE---TT-GGGGGHHHHHHHHHHHHHHH-EEEPP--TT---SSEEEEEESSS--EEEEEE----